Protein AF-A0A858BU84-F1 (afdb_monomer_lite)

pLDDT: mean 89.41, std 14.58, range [29.23, 98.5]

Secondary structure (DSSP, 8-state):
--------HHHHHHHHHHHHHHHHHHTSS-HHHHHHHHHHHHHHTT-PPPSS--SHHHHHHHHHHHHHHHHHHHHHHT-HHHHHH-HHHHHHHHHHHHHHHHHHHHHHHHHHHHTTTTTEEEEEE--SSTTTTTT-EEEEETTSTT-EEEE--HHHHHHHHHTT-EEEEEE--HHHHHTT---

Foldseek 3Di:
DDDPDDDDLLNVLVVQLVVLLVCVLVVVDDPLRSLVSLQVVLVVSVDDQDPADLDLSSLLNQLSNLVSLLVNLVVVLPPPVCCVPPVVVSVVSVVSSVVSLVSNVVSVVNNCVSVVVPQKAKEAEADPDPVRGRQKMWIDRRVDPPDIHIDSDVVVVVVCVVSVRYDHDYDHDVSVVVSPDDD

InterPro domains:
  IPR046590 Protein of unknown function DUF6648 [PF20353] (6-183)

Organism: NCBI:txid433296

Radius of gyration: 17.4 Å; chains: 1; bounding box: 58×34×44 Å

Sequence (183 aa):
MAAGIRKTTFDEFFDNRKALIYKYQKGDLTKKEFIEEHYFFIIRLNLRPFQRIDSFEKGIYNYQYHNAIAKYNTLRARDKKLLEKHPDLVREIENKVKYHYNKKDESIIRLLRYLDFENVEAYYIKSKSEYLNNRLIEIVLLDYEDVILHTINGGIVEELKREGVFEEVRKRSKIDNYVNKKY

Structure (mmCIF, N/CA/C/O backbone):
data_AF-A0A858BU84-F1
#
_entry.id   AF-A0A858BU84-F1
#
loop_
_atom_site.group_PDB
_atom_site.id
_atom_site.type_symbol
_atom_site.label_atom_id
_atom_site.label_alt_id
_atom_site.label_comp_id
_atom_site.label_asym_id
_atom_site.label_entity_id
_atom_site.label_seq_id
_atom_site.pdbx_PDB_ins_code
_atom_site.Cartn_x
_atom_site.Cartn_y
_atom_site.Cartn_z
_atom_site.occupancy
_atom_site.B_iso_or_equiv
_atom_site.auth_seq_id
_atom_site.auth_comp_id
_atom_site.auth_asym_id
_atom_site.auth_atom_id
_atom_site.pdbx_PDB_model_num
ATOM 1 N N . MET A 1 1 ? -37.020 14.506 -9.987 1.00 36.28 1 MET A N 1
ATOM 2 C CA . MET A 1 1 ? -35.721 14.282 -10.656 1.00 36.28 1 MET A CA 1
ATOM 3 C C . MET A 1 1 ? -34.703 13.943 -9.584 1.00 36.28 1 MET A C 1
ATOM 5 O O . MET A 1 1 ? -34.538 14.742 -8.673 1.00 36.28 1 MET A O 1
ATOM 9 N N . ALA A 1 2 ? -34.123 12.742 -9.618 1.00 41.72 2 ALA A N 1
ATOM 10 C CA . ALA A 1 2 ? -33.111 12.334 -8.649 1.00 41.72 2 ALA A CA 1
ATOM 11 C C . ALA A 1 2 ? -31.857 13.198 -8.845 1.00 41.72 2 ALA A C 1
ATOM 13 O O . ALA A 1 2 ? -31.325 13.263 -9.953 1.00 41.72 2 ALA A O 1
ATOM 14 N N . ALA A 1 3 ? -31.421 13.895 -7.796 1.00 45.41 3 ALA A N 1
ATOM 15 C CA . ALA A 1 3 ? -30.151 14.603 -7.801 1.00 45.41 3 ALA A CA 1
ATOM 16 C C . ALA A 1 3 ? -29.038 13.563 -7.995 1.00 45.41 3 ALA A C 1
ATOM 18 O O . ALA A 1 3 ? -28.797 12.738 -7.117 1.00 45.41 3 ALA A O 1
ATOM 19 N N . GLY A 1 4 ? -28.413 13.548 -9.174 1.00 52.34 4 GLY A N 1
ATOM 20 C CA . GLY A 1 4 ? -27.275 12.676 -9.441 1.00 52.34 4 GLY A CA 1
ATOM 21 C C . GLY A 1 4 ? -26.148 13.031 -8.479 1.00 52.34 4 GLY A C 1
ATOM 22 O O . GLY A 1 4 ? -25.574 14.114 -8.579 1.00 52.34 4 GLY A O 1
ATOM 23 N N . ILE A 1 5 ? -25.862 12.145 -7.525 1.00 58.47 5 ILE A N 1
ATOM 24 C CA . ILE A 1 5 ? -24.745 12.308 -6.595 1.00 58.47 5 ILE A CA 1
ATOM 25 C C . ILE A 1 5 ? -23.468 12.355 -7.437 1.00 58.47 5 ILE A C 1
ATOM 27 O O . ILE A 1 5 ? -23.132 11.406 -8.148 1.00 58.47 5 ILE A O 1
ATOM 31 N N . ARG A 1 6 ? -22.783 13.498 -7.411 1.00 64.00 6 ARG A N 1
ATOM 32 C CA . ARG A 1 6 ? -21.532 13.699 -8.140 1.00 64.00 6 ARG A CA 1
ATOM 33 C C . ARG A 1 6 ? -20.456 12.875 -7.433 1.00 64.00 6 ARG A C 1
ATOM 35 O O . ARG A 1 6 ? -20.136 13.177 -6.288 1.00 64.00 6 ARG A O 1
ATOM 42 N N . LYS A 1 7 ? -19.929 11.839 -8.093 1.00 74.56 7 LYS A N 1
ATOM 43 C CA . LYS A 1 7 ? -18.838 11.023 -7.540 1.00 74.56 7 LYS A CA 1
ATOM 44 C C . LYS A 1 7 ? -17.630 11.898 -7.219 1.00 74.56 7 LYS A C 1
ATOM 46 O O . LYS A 1 7 ? -17.224 12.729 -8.035 1.00 74.56 7 LYS A O 1
ATOM 51 N N . THR A 1 8 ? -17.068 11.702 -6.036 1.00 88.69 8 THR A N 1
ATOM 52 C CA . THR A 1 8 ? -15.801 12.303 -5.629 1.00 88.69 8 THR A CA 1
ATOM 53 C C . THR A 1 8 ? -14.628 11.554 -6.265 1.00 88.69 8 THR A C 1
ATOM 55 O O . THR A 1 8 ? -14.759 10.422 -6.732 1.00 88.69 8 THR A O 1
ATOM 58 N N . THR A 1 9 ? -13.441 12.165 -6.258 1.00 89.38 9 THR A N 1
ATOM 59 C CA . THR A 1 9 ? -12.206 11.499 -6.706 1.00 89.38 9 THR A CA 1
ATOM 60 C C . THR A 1 9 ? -11.885 10.256 -5.870 1.00 89.38 9 THR A C 1
ATOM 62 O O . THR A 1 9 ? -11.319 9.297 -6.389 1.00 89.38 9 THR A O 1
ATOM 65 N N . PHE A 1 10 ? -12.263 10.243 -4.586 1.00 91.94 10 PHE A N 1
ATOM 66 C CA . PHE A 1 10 ? -12.097 9.061 -3.744 1.00 91.94 10 PHE A CA 1
ATOM 67 C C . PHE A 1 10 ? -13.077 7.953 -4.119 1.00 91.94 10 PHE A C 1
ATOM 69 O O . PHE A 1 10 ? -12.646 6.806 -4.198 1.00 91.94 10 PHE A O 1
ATOM 76 N N . ASP A 1 11 ? -14.331 8.278 -4.446 1.00 91.94 11 ASP A N 1
ATOM 77 C CA . ASP A 1 11 ? -15.294 7.280 -4.934 1.00 91.94 11 ASP A CA 1
ATOM 78 C C . ASP A 1 11 ? -14.770 6.600 -6.201 1.00 91.94 11 ASP A C 1
ATOM 80 O O . ASP A 1 11 ? -14.743 5.376 -6.285 1.00 91.94 11 ASP A O 1
ATOM 84 N N . GLU A 1 12 ? -14.260 7.381 -7.161 1.00 93.56 12 GLU A N 1
ATOM 85 C CA . GLU A 1 12 ? -13.645 6.832 -8.375 1.00 93.56 12 GLU A CA 1
ATOM 86 C C . GLU A 1 12 ? -12.455 5.918 -8.047 1.00 93.56 12 GLU A C 1
ATOM 88 O O . GLU A 1 12 ? -12.307 4.837 -8.627 1.00 93.56 12 GLU A O 1
ATOM 93 N N . PHE A 1 13 ? -11.617 6.329 -7.094 1.00 94.06 13 PHE A N 1
ATOM 94 C CA . PHE A 1 13 ? -10.465 5.553 -6.656 1.00 94.06 13 PHE A CA 1
ATOM 95 C C . PHE A 1 13 ? -10.855 4.217 -6.005 1.00 94.06 13 PHE A C 1
ATOM 97 O O . PHE A 1 13 ? -10.312 3.171 -6.378 1.00 94.06 13 PHE A O 1
ATOM 104 N N . PHE A 1 14 ? -11.796 4.229 -5.060 1.00 91.88 14 PHE A N 1
ATOM 105 C CA . PHE A 1 14 ? -12.247 3.019 -4.376 1.00 91.88 14 PHE A CA 1
ATOM 106 C C . PHE A 1 14 ? -13.029 2.093 -5.312 1.00 91.88 14 PHE A C 1
ATOM 108 O O . PHE A 1 14 ? -12.789 0.884 -5.295 1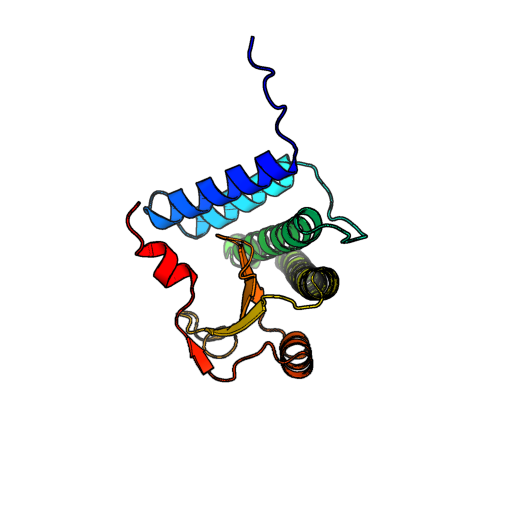.00 91.88 14 PHE A O 1
ATOM 115 N N . ASP A 1 15 ? -13.880 2.637 -6.184 1.00 92.44 15 ASP A N 1
ATOM 116 C CA . ASP A 1 15 ? -14.627 1.859 -7.176 1.00 92.44 15 ASP A CA 1
ATOM 117 C C . ASP A 1 15 ? -13.690 1.149 -8.156 1.00 92.44 15 ASP A C 1
ATOM 119 O O . ASP A 1 15 ? -13.830 -0.053 -8.404 1.00 92.44 15 ASP A O 1
ATOM 123 N N . ASN A 1 16 ? -12.692 1.865 -8.688 1.00 93.75 16 ASN A N 1
ATOM 124 C CA . ASN A 1 16 ? -11.696 1.262 -9.568 1.00 93.75 16 ASN A CA 1
ATOM 125 C C . ASN A 1 16 ? -10.937 0.141 -8.853 1.00 93.75 16 ASN A C 1
ATOM 127 O O . ASN A 1 16 ? -10.760 -0.947 -9.405 1.00 93.75 16 ASN A O 1
ATOM 131 N N . ARG A 1 17 ? -10.531 0.386 -7.605 1.00 91.50 17 ARG A N 1
ATOM 132 C CA . ARG A 1 17 ? -9.806 -0.594 -6.804 1.00 91.50 17 ARG A CA 1
ATOM 133 C C . ARG A 1 17 ? -10.625 -1.864 -6.576 1.00 91.50 17 ARG A C 1
ATOM 135 O O . ARG A 1 17 ? -10.097 -2.956 -6.792 1.00 91.50 17 ARG A O 1
ATOM 142 N N . LYS A 1 18 ? -11.895 -1.732 -6.183 1.00 91.12 18 LYS A N 1
ATOM 143 C CA . LYS A 1 18 ? -12.813 -2.868 -6.015 1.00 91.12 18 LYS A CA 1
ATOM 144 C C . LYS A 1 18 ? -12.972 -3.644 -7.323 1.00 91.12 18 LYS A C 1
ATOM 146 O O . LYS A 1 18 ? -12.823 -4.865 -7.334 1.00 91.12 18 LYS A O 1
ATOM 151 N N . ALA A 1 19 ? -13.160 -2.945 -8.444 1.00 92.31 19 ALA A N 1
ATOM 152 C CA . ALA A 1 19 ? -13.277 -3.571 -9.759 1.00 92.31 19 ALA A CA 1
ATOM 153 C C . ALA A 1 19 ? -12.008 -4.342 -10.176 1.00 92.31 19 ALA A C 1
ATOM 155 O O . ALA A 1 19 ? -12.110 -5.448 -10.708 1.00 92.31 19 ALA A O 1
ATOM 156 N N . LEU A 1 20 ? -10.812 -3.796 -9.926 1.00 92.50 20 LEU A N 1
ATOM 157 C CA . LEU A 1 20 ? -9.549 -4.482 -10.223 1.00 92.50 20 LEU A CA 1
ATOM 158 C C . LEU A 1 20 ? -9.356 -5.732 -9.362 1.00 92.50 20 LEU A C 1
ATOM 160 O O . LEU A 1 20 ? -8.927 -6.763 -9.880 1.00 92.50 20 LEU A O 1
ATOM 164 N N . ILE A 1 21 ? -9.681 -5.656 -8.066 1.00 89.12 21 ILE A N 1
ATOM 165 C CA . ILE A 1 21 ? -9.614 -6.808 -7.156 1.00 89.12 21 ILE A CA 1
ATOM 166 C C . ILE A 1 21 ? -10.550 -7.911 -7.651 1.00 89.12 21 ILE A C 1
ATOM 168 O O . ILE A 1 21 ? -10.112 -9.050 -7.797 1.00 89.12 21 ILE A O 1
ATOM 172 N N . TYR A 1 22 ? -11.791 -7.563 -7.990 1.00 89.25 22 TYR A N 1
ATOM 173 C CA . TYR A 1 22 ? -12.780 -8.508 -8.499 1.00 89.25 22 TYR A CA 1
ATOM 174 C C . TYR A 1 22 ? -12.321 -9.216 -9.783 1.00 89.25 22 TYR A C 1
ATOM 176 O O . TYR A 1 22 ? -12.360 -10.443 -9.866 1.00 89.25 22 TYR A O 1
ATOM 184 N N . LYS A 1 23 ? -11.823 -8.461 -10.773 1.00 91.31 23 LYS A N 1
ATOM 185 C CA . LYS A 1 23 ? -11.299 -9.028 -12.028 1.00 91.31 23 LYS A CA 1
ATOM 186 C C . LYS A 1 23 ? -10.109 -9.960 -11.787 1.00 91.31 23 LYS A C 1
ATOM 188 O O . LYS A 1 23 ? -10.051 -11.050 -12.347 1.00 91.31 23 LYS A O 1
ATOM 193 N N . TYR A 1 24 ? -9.177 -9.563 -10.918 1.00 89.19 24 TYR A N 1
ATOM 194 C CA . TYR A 1 24 ? -8.045 -10.412 -10.544 1.00 89.19 24 TYR A CA 1
ATOM 195 C C . TYR A 1 24 ? -8.501 -11.704 -9.851 1.00 89.19 24 TYR A C 1
ATOM 197 O O . TYR A 1 24 ? -7.997 -12.781 -10.161 1.00 89.19 24 TYR A O 1
ATOM 205 N N . GLN A 1 25 ? -9.487 -11.621 -8.956 1.00 84.50 25 GLN A N 1
ATOM 206 C CA . GLN A 1 25 ? -10.046 -12.784 -8.261 1.00 84.50 25 GLN A CA 1
ATOM 207 C C . GLN A 1 25 ? -10.749 -13.762 -9.209 1.00 84.50 25 GLN A C 1
ATOM 209 O O . GLN A 1 25 ? -10.611 -14.970 -9.035 1.00 84.50 25 GLN A O 1
ATOM 214 N N . LYS A 1 26 ? -11.458 -13.261 -10.227 1.00 90.38 26 LYS A N 1
ATOM 215 C CA . LYS A 1 26 ? -12.079 -14.097 -11.265 1.00 90.38 26 LYS A CA 1
ATOM 216 C C . LYS A 1 26 ? -11.087 -14.742 -12.234 1.00 90.38 26 LYS A C 1
ATOM 218 O O . LYS A 1 26 ? -11.471 -15.642 -12.973 1.00 90.38 26 LYS A O 1
ATOM 223 N N . GLY A 1 27 ? -9.825 -14.313 -12.213 1.00 88.88 27 GLY A N 1
ATOM 224 C CA . GLY A 1 27 ? -8.811 -14.751 -13.169 1.00 88.88 27 GLY A CA 1
ATOM 225 C C . GLY A 1 27 ? -8.839 -13.986 -14.493 1.00 88.88 27 GLY A C 1
ATOM 226 O O . GLY A 1 27 ? -8.084 -14.339 -15.393 1.00 88.88 27 GLY A O 1
ATOM 227 N N . ASP A 1 28 ? -9.644 -12.921 -14.595 1.00 93.12 28 ASP A N 1
ATOM 228 C CA . ASP A 1 28 ? -9.706 -12.046 -15.776 1.00 93.12 28 ASP A CA 1
ATOM 229 C C . ASP A 1 28 ? -8.441 -11.184 -15.919 1.00 93.12 28 ASP A C 1
ATOM 231 O O . ASP A 1 28 ? -8.166 -10.649 -16.989 1.00 93.12 28 ASP A O 1
ATOM 235 N N . LEU A 1 29 ? -7.680 -11.020 -14.830 1.00 91.69 29 LEU A N 1
ATOM 236 C CA . LEU A 1 29 ? -6.382 -10.351 -14.817 1.00 91.69 29 LEU A CA 1
ATOM 237 C C . LEU A 1 29 ? -5.327 -11.265 -14.204 1.00 91.69 29 LEU A C 1
ATOM 239 O O . LEU A 1 29 ? -5.513 -11.838 -13.129 1.00 91.69 29 LEU A O 1
ATOM 243 N N . THR A 1 30 ? -4.157 -11.314 -14.826 1.00 93.19 30 THR A N 1
ATOM 244 C CA . THR A 1 30 ? -2.951 -11.841 -14.193 1.00 93.19 30 THR A CA 1
ATOM 245 C C . THR A 1 30 ? -2.446 -10.884 -13.109 1.00 93.19 30 THR A C 1
ATOM 247 O O . THR A 1 30 ? -2.775 -9.698 -13.057 1.00 93.19 30 THR A O 1
ATOM 250 N N . LYS A 1 31 ? -1.552 -11.373 -12.239 1.00 89.38 31 LYS A N 1
ATOM 251 C CA . LYS A 1 31 ? -0.922 -10.535 -11.202 1.00 89.38 31 LYS A CA 1
ATOM 252 C C . LYS A 1 31 ? -0.139 -9.362 -11.798 1.00 89.38 31 LYS A C 1
ATOM 254 O O . LYS A 1 31 ? -0.051 -8.311 -11.167 1.00 89.38 31 LYS A O 1
ATOM 259 N N . LYS A 1 32 ? 0.463 -9.560 -12.975 1.00 93.31 32 LYS A N 1
ATOM 260 C CA . LYS A 1 32 ? 1.204 -8.515 -13.684 1.00 93.31 32 LYS A CA 1
ATOM 261 C C . LYS A 1 32 ? 0.245 -7.424 -14.159 1.00 93.31 32 LYS A C 1
ATOM 263 O O . LYS A 1 32 ? 0.446 -6.273 -13.786 1.00 93.31 32 LYS A O 1
ATOM 268 N N . GLU A 1 33 ? -0.819 -7.801 -14.864 1.00 95.81 33 GLU A N 1
ATOM 269 C CA . GLU A 1 33 ? -1.825 -6.857 -15.373 1.00 95.81 33 GLU A CA 1
ATOM 270 C C . GLU A 1 33 ? -2.518 -6.106 -14.235 1.00 95.81 33 GLU A C 1
ATOM 272 O O . GLU A 1 33 ? -2.642 -4.891 -14.294 1.00 95.81 33 GLU A O 1
ATOM 277 N N . PHE A 1 34 ? -2.863 -6.779 -13.132 1.00 94.56 34 PHE A N 1
ATOM 278 C CA . PHE A 1 34 ? -3.411 -6.108 -11.949 1.00 94.56 34 PHE A CA 1
ATOM 279 C C . PHE A 1 34 ? -2.486 -4.997 -11.415 1.00 94.56 34 PHE A C 1
ATOM 281 O O . PHE A 1 34 ? -2.952 -3.924 -11.031 1.00 94.56 34 PHE A O 1
ATOM 288 N N . ILE A 1 35 ? -1.168 -5.238 -11.372 1.00 95.44 35 ILE A N 1
ATOM 289 C CA . ILE A 1 35 ? -0.190 -4.238 -10.916 1.00 95.44 35 ILE A CA 1
ATOM 290 C C . ILE A 1 35 ? -0.083 -3.082 -11.916 1.00 95.44 35 ILE A C 1
ATOM 292 O O . ILE A 1 35 ? -0.014 -1.929 -11.491 1.00 95.44 35 ILE A O 1
ATOM 296 N N . GLU A 1 36 ? -0.047 -3.386 -13.213 1.00 97.12 36 GLU A N 1
ATOM 297 C CA . GLU A 1 36 ? 0.066 -2.394 -14.287 1.00 97.12 36 GLU A CA 1
ATOM 298 C C . GLU A 1 36 ? -1.179 -1.503 -14.355 1.00 97.12 36 GLU A C 1
ATOM 300 O O . GLU A 1 36 ? -1.050 -0.283 -14.269 1.00 97.12 36 GLU A O 1
ATOM 305 N N . GLU A 1 37 ? -2.377 -2.087 -14.385 1.00 97.56 37 GLU A N 1
ATOM 306 C CA . GLU A 1 37 ? -3.651 -1.358 -14.398 1.00 97.56 37 GLU A CA 1
ATOM 307 C C . GLU A 1 37 ? -3.810 -0.462 -13.167 1.00 97.56 37 GLU A C 1
ATOM 309 O O . GLU A 1 37 ? -4.157 0.715 -13.285 1.00 97.56 37 GLU A O 1
ATOM 314 N N . HIS A 1 38 ? -3.483 -0.975 -11.975 1.00 96.56 38 HIS A N 1
ATOM 315 C CA . HIS A 1 38 ? -3.537 -0.173 -10.754 1.00 96.56 38 HIS A CA 1
ATOM 316 C C . HIS A 1 38 ? -2.541 0.995 -10.800 1.00 96.56 38 HIS A C 1
ATOM 318 O O . HIS A 1 38 ? -2.875 2.107 -10.395 1.00 96.56 38 HIS A O 1
ATOM 324 N N . TYR A 1 39 ? -1.328 0.776 -11.317 1.00 98.12 39 TYR A N 1
ATOM 325 C CA . TYR A 1 39 ? -0.346 1.844 -11.496 1.00 98.12 39 TYR A CA 1
ATOM 326 C C . TYR A 1 39 ? -0.829 2.906 -12.488 1.00 98.12 39 TYR A C 1
ATOM 328 O O . TYR A 1 39 ? -0.817 4.092 -12.158 1.00 98.12 39 TYR A O 1
ATOM 336 N N . PHE A 1 40 ? -1.278 2.508 -13.680 1.00 97.94 40 PHE A N 1
ATOM 337 C CA . PHE A 1 40 ? -1.729 3.457 -14.696 1.00 97.94 40 PHE A CA 1
ATOM 338 C C . PHE A 1 40 ? -2.956 4.242 -14.243 1.00 97.94 40 PHE A C 1
ATOM 340 O O . PHE A 1 40 ? -3.032 5.444 -14.494 1.00 97.94 40 PHE A O 1
ATOM 347 N N . PHE A 1 41 ? -3.868 3.604 -13.509 1.00 97.56 41 PHE A N 1
ATOM 348 C CA . PHE A 1 41 ? -4.991 4.293 -12.891 1.00 97.56 41 PHE A CA 1
ATOM 349 C C . PHE A 1 41 ? -4.532 5.367 -11.894 1.00 97.56 41 PHE A C 1
ATOM 351 O O . PHE A 1 41 ? -4.949 6.518 -12.015 1.00 97.56 41 PHE A O 1
ATOM 358 N N . ILE A 1 42 ? -3.620 5.031 -10.972 1.00 96.75 42 ILE A N 1
ATOM 359 C CA . ILE A 1 42 ? -3.048 5.987 -10.008 1.00 96.75 42 ILE A CA 1
ATOM 360 C C . ILE A 1 42 ? -2.405 7.191 -10.712 1.00 96.75 42 ILE A C 1
ATOM 362 O O . ILE A 1 42 ? -2.598 8.329 -10.289 1.00 96.75 42 ILE A O 1
ATOM 366 N N . ILE A 1 43 ? -1.651 6.961 -11.791 1.00 96.06 43 ILE A N 1
ATOM 367 C CA . ILE A 1 43 ? -1.028 8.051 -12.553 1.00 96.06 43 ILE A CA 1
ATOM 368 C C . ILE A 1 43 ? -2.086 8.904 -13.263 1.00 96.06 43 ILE A C 1
ATOM 370 O O . ILE A 1 43 ? -1.986 10.130 -13.252 1.00 96.06 43 ILE A O 1
ATOM 374 N N . ARG A 1 44 ? -3.121 8.280 -13.836 1.00 96.12 44 ARG A N 1
ATOM 375 C CA . ARG A 1 44 ? -4.200 8.974 -14.555 1.00 96.12 44 ARG A CA 1
ATOM 376 C C . ARG A 1 44 ? -5.090 9.815 -13.642 1.00 96.12 44 ARG A C 1
ATOM 378 O O . ARG A 1 44 ? -5.549 10.864 -14.082 1.00 96.12 44 ARG A O 1
ATOM 385 N N . LEU A 1 45 ? -5.291 9.400 -12.388 1.00 94.38 45 LEU A N 1
ATOM 386 C CA . LEU A 1 45 ? -5.991 10.211 -11.384 1.00 94.38 45 LEU A CA 1
ATOM 387 C C . LEU A 1 45 ? -5.325 11.579 -11.171 1.00 94.38 45 LEU A C 1
ATOM 389 O O . LEU A 1 45 ? -5.979 12.501 -10.692 1.00 94.38 45 LEU A O 1
ATOM 393 N N . ASN A 1 46 ? -4.034 11.714 -11.511 1.00 93.81 46 ASN A N 1
ATOM 394 C CA . ASN A 1 46 ? -3.262 12.954 -11.408 1.00 93.81 46 ASN A CA 1
ATOM 395 C C . ASN A 1 46 ? -3.342 13.610 -10.013 1.00 93.81 46 ASN A C 1
ATOM 397 O O . ASN A 1 46 ? -3.267 14.829 -9.856 1.00 93.81 46 ASN A O 1
ATOM 401 N N . LEU A 1 47 ? -3.497 12.781 -8.980 1.00 94.81 47 LEU A N 1
ATOM 402 C CA . LEU A 1 47 ? -3.612 13.203 -7.594 1.00 94.81 47 LEU A CA 1
ATOM 403 C C . LEU A 1 47 ? -2.311 12.869 -6.861 1.00 94.81 47 LEU A C 1
ATOM 405 O O . LEU A 1 47 ? -1.846 11.728 -6.844 1.00 94.81 47 LEU A O 1
ATOM 409 N N . ARG A 1 48 ? -1.688 13.871 -6.244 1.00 95.56 48 ARG A N 1
ATOM 410 C CA . ARG A 1 48 ? -0.459 13.660 -5.468 1.00 95.56 48 ARG A CA 1
ATOM 411 C C . ARG A 1 48 ? -0.789 13.146 -4.062 1.00 95.56 48 ARG A C 1
ATOM 413 O O . ARG A 1 48 ? -1.838 13.511 -3.536 1.00 95.56 48 ARG A O 1
ATOM 420 N N 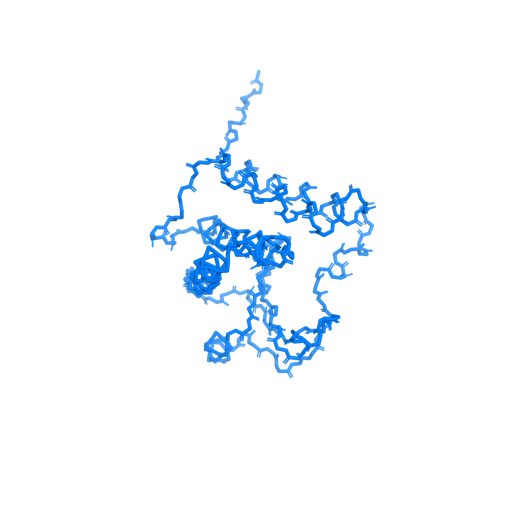. PRO A 1 49 ? 0.102 12.358 -3.430 1.00 97.12 49 PRO A N 1
ATOM 421 C CA . PRO A 1 49 ? -0.052 11.983 -2.032 1.00 97.12 49 PRO A CA 1
ATOM 422 C C . PRO A 1 49 ? -0.235 13.199 -1.129 1.00 97.12 49 PRO A C 1
ATOM 424 O O . PRO A 1 49 ? 0.433 14.225 -1.290 1.00 97.12 49 PRO A O 1
ATOM 427 N N . PHE A 1 50 ? -1.120 13.065 -0.153 1.00 97.88 50 PHE A N 1
ATOM 428 C CA . PHE A 1 50 ? -1.435 14.113 0.802 1.00 97.88 50 PHE A CA 1
ATOM 429 C C . PHE A 1 50 ? -0.352 14.200 1.876 1.00 97.88 50 PHE A C 1
ATOM 431 O O . PHE A 1 50 ? 0.063 13.189 2.441 1.00 97.88 50 PHE A O 1
ATOM 438 N N . GLN A 1 51 ? 0.092 15.415 2.200 1.00 95.38 51 GLN A N 1
ATOM 439 C CA . GLN A 1 51 ? 1.069 15.618 3.276 1.00 95.38 51 GLN A CA 1
ATOM 440 C C . GLN A 1 51 ? 0.473 15.317 4.658 1.00 95.38 51 GLN A C 1
ATOM 442 O O . GLN A 1 51 ? 1.154 14.738 5.506 1.00 95.38 51 GLN A O 1
ATOM 447 N N . ARG A 1 52 ? -0.800 15.682 4.857 1.00 95.88 52 ARG A N 1
ATOM 448 C CA . ARG A 1 52 ? -1.584 15.428 6.068 1.00 95.88 52 ARG A CA 1
ATOM 449 C C . ARG A 1 52 ? -2.602 14.317 5.804 1.00 95.88 52 ARG A C 1
ATOM 451 O O . ARG A 1 52 ? -3.323 14.376 4.810 1.00 95.88 52 ARG A O 1
ATOM 458 N N . ILE A 1 53 ? -2.652 13.338 6.704 1.00 97.12 53 ILE A N 1
ATOM 459 C CA . ILE A 1 53 ? -3.688 12.301 6.752 1.00 97.12 53 ILE A CA 1
ATOM 460 C C . ILE A 1 53 ? -4.619 12.686 7.903 1.00 97.12 53 ILE A C 1
ATOM 462 O O . ILE A 1 53 ? -4.263 12.547 9.065 1.00 97.12 53 ILE A O 1
ATOM 466 N N . ASP A 1 54 ? -5.750 13.287 7.551 1.00 95.88 54 ASP A N 1
ATOM 467 C CA . ASP A 1 54 ? -6.823 13.756 8.445 1.00 95.88 54 ASP A CA 1
ATOM 468 C C . ASP A 1 54 ? -8.176 13.108 8.086 1.00 95.88 54 ASP A C 1
ATOM 470 O O . ASP A 1 54 ? -9.233 13.575 8.497 1.00 95.88 54 ASP A O 1
ATOM 474 N N . SER A 1 55 ? -8.119 12.069 7.253 1.00 96.31 55 SER A N 1
ATOM 475 C CA . SER A 1 55 ? -9.242 11.280 6.756 1.00 96.31 55 SER A CA 1
ATOM 476 C C . SER A 1 55 ? -8.736 9.901 6.351 1.00 96.31 55 SER A C 1
ATOM 478 O O . SER A 1 55 ? -7.595 9.745 5.888 1.00 96.31 55 SER A O 1
ATOM 480 N N . PHE A 1 56 ? -9.607 8.907 6.498 1.00 95.62 56 PHE A N 1
ATOM 481 C CA . PHE A 1 56 ? -9.352 7.528 6.104 1.00 95.62 56 PHE A CA 1
ATOM 482 C C . PHE A 1 56 ? -8.958 7.428 4.623 1.00 95.62 56 PHE A C 1
ATOM 484 O O . PHE A 1 56 ? -7.952 6.807 4.269 1.00 95.62 56 PHE A O 1
ATOM 491 N N . GLU A 1 57 ? -9.696 8.119 3.754 1.00 96.00 57 GLU A N 1
ATOM 492 C CA . GLU A 1 57 ? -9.527 8.084 2.305 1.00 96.00 57 GLU A CA 1
ATOM 493 C C . GLU A 1 57 ? -8.141 8.577 1.889 1.00 96.00 57 GLU A C 1
ATOM 495 O O . GLU A 1 57 ? -7.481 7.946 1.061 1.00 96.00 57 GLU A O 1
ATOM 500 N N . LYS A 1 58 ? -7.645 9.657 2.510 1.00 97.56 58 LYS A N 1
ATOM 501 C CA . LYS A 1 58 ? -6.286 10.164 2.259 1.00 97.56 58 LYS A CA 1
ATOM 502 C C . LYS A 1 58 ? -5.220 9.168 2.700 1.00 97.56 58 LYS A C 1
ATOM 504 O O . LYS A 1 58 ? -4.227 8.988 1.991 1.00 97.56 58 LYS A O 1
ATOM 509 N N . GLY A 1 59 ? -5.410 8.518 3.849 1.00 97.75 59 GLY A N 1
ATOM 510 C CA . GLY A 1 59 ? -4.478 7.511 4.355 1.00 97.75 59 GLY A CA 1
ATOM 511 C C . GLY A 1 59 ? -4.382 6.299 3.431 1.00 97.75 59 GLY A C 1
ATOM 512 O O . GLY A 1 59 ? -3.280 5.909 3.028 1.00 97.75 59 GLY A O 1
ATOM 513 N N . ILE A 1 60 ? -5.528 5.759 3.010 1.00 97.00 60 ILE A N 1
ATOM 514 C CA . ILE A 1 60 ? -5.573 4.637 2.067 1.00 97.00 60 ILE A CA 1
ATOM 515 C C . ILE A 1 60 ? -5.060 5.033 0.689 1.00 97.00 60 ILE A C 1
ATOM 517 O O . ILE A 1 60 ? -4.295 4.273 0.090 1.00 97.00 60 ILE A O 1
ATOM 521 N N . TYR A 1 61 ? -5.413 6.219 0.195 1.00 97.50 61 TYR A N 1
ATOM 522 C CA . TYR A 1 61 ? -4.904 6.710 -1.078 1.00 97.50 61 TYR A CA 1
ATOM 523 C C . TYR A 1 61 ? -3.376 6.789 -1.075 1.00 97.50 61 TYR A C 1
ATOM 525 O O . TYR A 1 61 ? -2.735 6.217 -1.956 1.00 97.50 61 TYR A O 1
ATOM 533 N N . ASN A 1 62 ? -2.774 7.415 -0.058 1.00 98.50 62 ASN A N 1
ATOM 534 C CA . ASN A 1 62 ? -1.318 7.492 0.065 1.00 98.50 62 ASN A CA 1
ATOM 535 C C . ASN A 1 62 ? -0.680 6.098 0.099 1.00 98.50 62 ASN A C 1
ATOM 537 O O . ASN A 1 62 ? 0.275 5.832 -0.639 1.00 98.50 62 ASN A O 1
ATOM 541 N N . TYR A 1 63 ? -1.236 5.192 0.909 1.00 98.25 63 TYR A N 1
ATOM 542 C CA . TYR A 1 63 ? -0.777 3.808 0.970 1.00 98.25 63 TYR A CA 1
ATOM 543 C C . TYR A 1 63 ? -0.798 3.146 -0.417 1.00 98.25 63 TYR A C 1
ATOM 545 O O . TYR A 1 63 ? 0.223 2.610 -0.862 1.00 98.25 63 TYR A O 1
ATOM 553 N N . GLN A 1 64 ? -1.928 3.205 -1.130 1.00 97.31 64 GLN A N 1
ATOM 554 C CA . GLN A 1 64 ? -2.067 2.558 -2.435 1.00 97.31 64 GLN A CA 1
ATOM 555 C C . GLN A 1 64 ? -1.215 3.219 -3.512 1.00 97.31 64 GLN A C 1
ATOM 557 O O . GLN A 1 64 ? -0.604 2.500 -4.301 1.00 97.31 64 GLN A O 1
ATOM 562 N N . TYR A 1 65 ? -1.105 4.547 -3.511 1.00 98.31 65 TYR A N 1
ATOM 563 C CA . TYR A 1 65 ? -0.249 5.296 -4.425 1.00 98.31 65 TYR A CA 1
ATOM 564 C C . TYR A 1 65 ? 1.197 4.806 -4.334 1.00 98.31 65 TYR A C 1
ATOM 566 O O . TYR A 1 65 ? 1.805 4.393 -5.326 1.00 98.31 65 TYR A O 1
ATOM 574 N N . HIS A 1 66 ? 1.753 4.788 -3.121 1.00 98.50 66 HIS A N 1
ATOM 575 C CA . HIS A 1 66 ? 3.130 4.363 -2.914 1.00 98.50 66 HIS A CA 1
ATOM 576 C C . HIS A 1 66 ? 3.317 2.864 -3.201 1.00 98.50 66 HIS A C 1
ATOM 578 O O . HIS A 1 66 ? 4.288 2.482 -3.858 1.00 98.50 66 HIS A O 1
ATOM 584 N N . ASN A 1 67 ? 2.364 2.017 -2.805 1.00 97.62 67 ASN A N 1
ATOM 585 C CA . ASN A 1 67 ? 2.394 0.580 -3.084 1.00 97.62 67 ASN A CA 1
ATOM 586 C C . ASN A 1 67 ? 2.345 0.267 -4.592 1.00 97.62 67 ASN A C 1
ATOM 588 O O . ASN A 1 67 ? 3.103 -0.579 -5.068 1.00 97.62 67 ASN A O 1
ATOM 592 N N . ALA A 1 68 ? 1.480 0.947 -5.349 1.00 97.31 68 ALA A N 1
ATOM 593 C CA . ALA A 1 68 ? 1.326 0.756 -6.790 1.00 97.31 68 ALA A CA 1
ATOM 594 C C . ALA A 1 68 ? 2.619 1.104 -7.531 1.00 97.31 68 ALA A C 1
ATOM 596 O O . ALA A 1 68 ? 3.132 0.294 -8.306 1.00 97.31 68 ALA A O 1
ATOM 597 N N . ILE A 1 69 ? 3.203 2.268 -7.226 1.00 98.19 69 ILE A N 1
ATOM 598 C CA . ILE A 1 69 ? 4.454 2.710 -7.847 1.00 98.19 69 ILE A CA 1
ATOM 599 C C . ILE A 1 69 ? 5.603 1.758 -7.505 1.00 98.19 69 ILE A C 1
ATOM 601 O O . ILE A 1 69 ? 6.364 1.388 -8.402 1.00 98.19 69 ILE A O 1
ATOM 605 N N . ALA A 1 70 ? 5.729 1.330 -6.245 1.00 97.94 70 ALA A N 1
ATOM 606 C CA . ALA A 1 70 ? 6.775 0.396 -5.837 1.00 97.94 70 ALA A CA 1
ATOM 607 C C . ALA A 1 70 ? 6.644 -0.958 -6.554 1.00 97.94 70 ALA A C 1
ATOM 609 O O . ALA A 1 70 ? 7.628 -1.469 -7.093 1.00 97.94 70 ALA A O 1
ATOM 610 N N . LYS A 1 71 ? 5.431 -1.525 -6.622 1.00 95.56 71 LYS A N 1
ATOM 611 C CA . LYS A 1 71 ? 5.180 -2.811 -7.291 1.00 95.56 71 LYS A CA 1
ATOM 612 C C . LYS A 1 71 ? 5.450 -2.740 -8.791 1.00 95.56 71 LYS A C 1
ATOM 614 O O . LYS A 1 71 ? 6.155 -3.604 -9.307 1.00 95.56 71 LYS A O 1
ATOM 619 N N . TYR A 1 72 ? 4.966 -1.704 -9.471 1.00 97.81 72 TYR A N 1
ATOM 620 C CA . TYR A 1 72 ? 5.201 -1.529 -10.905 1.00 97.81 72 TYR A CA 1
ATOM 621 C C . TYR A 1 72 ? 6.693 -1.366 -11.225 1.00 97.81 72 TYR A C 1
ATOM 623 O O . TYR A 1 72 ? 7.230 -2.058 -12.086 1.00 97.81 72 TYR A O 1
ATOM 631 N N . ASN A 1 73 ? 7.408 -0.523 -10.474 1.00 97.19 73 ASN A N 1
ATOM 632 C CA . ASN A 1 73 ? 8.846 -0.338 -10.683 1.00 97.19 73 ASN A CA 1
ATOM 633 C C . ASN A 1 73 ? 9.664 -1.585 -10.309 1.00 97.19 73 ASN A C 1
ATOM 635 O O . ASN A 1 73 ? 10.673 -1.852 -10.951 1.00 97.19 73 ASN A O 1
ATOM 639 N N . THR A 1 74 ? 9.197 -2.404 -9.359 1.00 94.75 74 THR A N 1
ATOM 640 C CA . THR A 1 74 ? 9.803 -3.718 -9.074 1.00 94.75 74 THR A CA 1
ATOM 641 C C . THR A 1 74 ? 9.682 -4.660 -10.275 1.00 94.75 74 THR A C 1
ATOM 643 O O . THR A 1 74 ? 10.624 -5.391 -10.568 1.00 94.75 74 THR A O 1
ATOM 646 N N . LEU A 1 75 ? 8.545 -4.656 -10.984 1.00 94.00 75 LEU A N 1
ATOM 647 C CA . LEU A 1 75 ? 8.392 -5.437 -12.217 1.00 94.00 75 LEU A CA 1
ATOM 648 C C . LEU A 1 75 ? 9.341 -4.932 -13.308 1.00 94.00 75 LEU A C 1
ATOM 650 O O . LEU A 1 75 ? 10.016 -5.740 -13.939 1.00 94.00 75 LEU A O 1
ATOM 654 N N . ARG A 1 76 ? 9.445 -3.608 -13.478 1.00 94.00 76 ARG A N 1
ATOM 655 C CA . ARG A 1 76 ? 10.339 -2.990 -14.470 1.00 94.00 76 ARG A CA 1
ATOM 656 C C . ARG A 1 76 ? 11.815 -3.271 -14.209 1.00 94.00 76 ARG A C 1
ATOM 658 O O . ARG A 1 76 ? 12.527 -3.612 -15.142 1.00 94.00 76 ARG A O 1
ATOM 665 N N . ALA A 1 77 ? 12.267 -3.167 -12.961 1.00 93.50 77 ALA A N 1
ATOM 666 C CA . ALA A 1 77 ? 13.659 -3.431 -12.589 1.00 93.50 77 ALA A CA 1
ATOM 667 C C . ALA A 1 77 ? 14.087 -4.888 -12.846 1.00 93.50 77 ALA A C 1
ATOM 669 O O . ALA A 1 77 ? 15.272 -5.171 -12.975 1.00 93.50 77 ALA A O 1
ATOM 670 N N . ARG A 1 78 ? 13.126 -5.818 -12.935 1.00 91.31 78 ARG A N 1
ATOM 671 C CA . ARG A 1 78 ? 13.369 -7.237 -13.236 1.00 91.31 78 ARG A CA 1
ATOM 672 C C . ARG A 1 78 ? 13.383 -7.552 -14.732 1.00 91.31 78 ARG A C 1
ATOM 674 O O . ARG A 1 78 ? 13.588 -8.711 -15.095 1.00 91.31 78 ARG A O 1
ATOM 681 N N . ASP A 1 79 ? 13.141 -6.569 -15.596 1.00 93.12 79 ASP A N 1
ATOM 682 C CA . ASP A 1 79 ? 13.266 -6.759 -17.036 1.00 93.12 79 ASP A CA 1
ATOM 683 C C . ASP A 1 79 ? 14.740 -6.998 -17.399 1.00 93.12 79 ASP A C 1
ATOM 685 O O . ASP A 1 79 ? 15.594 -6.130 -17.214 1.00 93.12 79 ASP A O 1
ATOM 689 N N . LYS A 1 80 ? 15.039 -8.197 -17.914 1.00 91.31 80 LYS A N 1
ATOM 690 C CA . LYS A 1 80 ? 16.410 -8.609 -18.246 1.00 91.31 80 LYS A CA 1
ATOM 691 C C . LYS A 1 80 ? 17.050 -7.706 -19.298 1.00 91.31 80 LYS A C 1
ATOM 693 O O . LYS A 1 80 ? 18.210 -7.342 -19.156 1.00 91.31 80 LYS A O 1
ATOM 698 N N . LYS A 1 81 ? 16.286 -7.303 -20.319 1.00 92.12 81 LYS A N 1
ATOM 699 C CA . LYS A 1 81 ? 16.801 -6.451 -21.398 1.00 92.12 81 LYS A CA 1
ATOM 700 C C . LYS A 1 81 ? 17.146 -5.065 -20.865 1.00 92.12 81 LYS A C 1
ATOM 702 O O . LYS A 1 81 ? 18.138 -4.482 -21.292 1.00 92.12 81 LYS A O 1
ATOM 707 N N . LEU A 1 82 ? 16.335 -4.536 -19.947 1.00 90.88 82 LEU A N 1
ATOM 708 C CA . LEU A 1 82 ? 16.610 -3.260 -19.293 1.00 90.88 82 LEU A CA 1
ATOM 709 C C . LEU A 1 82 ? 17.868 -3.339 -18.425 1.00 90.88 82 LEU A C 1
ATOM 711 O O . LEU A 1 82 ? 18.715 -2.454 -18.513 1.00 90.88 82 LEU A O 1
ATOM 715 N N . LEU A 1 83 ? 18.001 -4.404 -17.631 1.00 90.56 83 LEU A N 1
ATOM 716 C CA . LEU A 1 83 ? 19.157 -4.627 -16.764 1.00 90.56 83 LEU A CA 1
ATOM 717 C C . LEU A 1 83 ? 20.464 -4.752 -17.553 1.00 90.56 83 LEU A C 1
ATOM 719 O O . LEU A 1 83 ? 21.460 -4.143 -17.176 1.00 90.56 83 LEU A O 1
ATOM 723 N N . GLU A 1 84 ? 20.449 -5.498 -18.656 1.00 92.31 84 GLU A N 1
ATOM 724 C CA . GLU A 1 84 ? 21.620 -5.691 -19.517 1.00 92.31 84 GLU A CA 1
ATOM 725 C C . GLU A 1 84 ? 22.048 -4.396 -20.219 1.00 92.31 84 GLU A C 1
ATOM 727 O O . GLU A 1 84 ? 23.239 -4.114 -20.323 1.00 92.31 84 GLU A O 1
ATOM 732 N N . LYS A 1 85 ? 21.089 -3.597 -20.705 1.00 95.00 85 LYS A N 1
ATOM 733 C CA . LYS A 1 85 ? 21.385 -2.399 -21.508 1.00 95.00 85 LYS A CA 1
ATOM 734 C C . LYS A 1 85 ? 21.623 -1.140 -20.681 1.00 95.00 85 LYS A C 1
ATOM 736 O O . LYS A 1 85 ? 22.385 -0.274 -21.102 1.00 95.00 85 LYS A O 1
ATOM 741 N N . HIS A 1 86 ? 20.938 -1.004 -19.547 1.00 95.19 86 HIS A N 1
ATOM 742 C CA . HIS A 1 86 ? 20.898 0.231 -18.762 1.00 95.19 86 HIS A CA 1
ATOM 743 C C . HIS A 1 86 ? 20.949 -0.054 -17.246 1.00 95.19 86 HIS A C 1
ATOM 745 O O . HIS A 1 86 ? 20.004 0.276 -16.522 1.00 95.19 86 HIS A O 1
ATOM 751 N N . PRO A 1 87 ? 22.044 -0.644 -16.730 1.00 93.56 87 PRO A N 1
ATOM 752 C CA . PRO A 1 87 ? 22.154 -1.023 -15.319 1.00 93.56 87 PRO A CA 1
ATOM 753 C C . PRO A 1 87 ? 22.044 0.168 -14.351 1.00 93.56 87 PRO A C 1
ATOM 755 O O . PRO A 1 87 ? 21.452 0.032 -13.280 1.00 93.56 87 PRO A O 1
ATOM 758 N N . ASP A 1 88 ? 22.545 1.351 -14.722 1.00 95.88 88 ASP A N 1
ATOM 759 C CA . ASP A 1 88 ? 22.424 2.548 -13.876 1.00 95.88 88 ASP A CA 1
ATOM 760 C C . ASP A 1 88 ? 20.972 3.034 -13.765 1.00 95.88 88 ASP A C 1
ATOM 762 O O . ASP A 1 88 ? 20.511 3.354 -12.669 1.00 95.88 88 ASP A O 1
ATOM 766 N N . LEU A 1 89 ? 20.203 2.973 -14.858 1.00 95.25 89 LEU A N 1
ATOM 767 C CA . LEU A 1 89 ? 18.767 3.264 -14.832 1.00 95.25 89 LEU A CA 1
ATOM 768 C C . LEU A 1 89 ? 18.016 2.267 -13.938 1.00 95.25 89 LEU A C 1
ATOM 770 O O . LEU A 1 89 ? 17.103 2.652 -13.210 1.00 95.25 89 LEU A O 1
ATOM 774 N N . VAL A 1 90 ? 18.401 0.986 -13.950 1.00 95.88 90 VAL A N 1
ATOM 775 C CA . VAL A 1 90 ? 17.821 0.001 -13.024 1.00 95.88 90 VAL A CA 1
ATOM 776 C C . VAL A 1 90 ? 18.118 0.374 -11.574 1.00 95.88 90 VAL A C 1
ATOM 778 O O . VAL A 1 90 ? 17.200 0.361 -10.756 1.00 95.88 90 VAL A O 1
ATOM 781 N N . ARG A 1 91 ? 19.346 0.798 -11.255 1.00 95.38 91 ARG A N 1
ATOM 782 C CA . ARG A 1 91 ? 19.703 1.259 -9.903 1.00 95.38 91 ARG A CA 1
ATOM 783 C C . ARG A 1 91 ? 18.848 2.451 -9.456 1.00 95.38 91 ARG A C 1
ATOM 785 O O . ARG A 1 91 ? 18.394 2.494 -8.311 1.00 95.38 91 ARG A O 1
ATOM 792 N N . GLU A 1 92 ? 18.573 3.403 -10.346 1.00 96.69 92 GLU A N 1
ATOM 793 C CA . GLU A 1 92 ? 17.660 4.519 -10.061 1.00 96.69 92 GLU A CA 1
ATOM 794 C C . GLU A 1 92 ? 16.225 4.045 -9.791 1.00 96.69 92 GLU A C 1
ATOM 796 O O . GLU A 1 92 ? 15.581 4.491 -8.834 1.00 96.69 92 GLU A O 1
ATOM 801 N N . ILE A 1 93 ? 15.729 3.100 -10.596 1.00 96.69 93 ILE A N 1
ATOM 802 C CA . ILE A 1 93 ? 14.413 2.481 -10.402 1.00 96.69 93 ILE A CA 1
ATOM 803 C C . ILE A 1 93 ? 14.357 1.773 -9.041 1.00 96.69 93 ILE A C 1
ATOM 805 O O . ILE A 1 93 ? 13.376 1.929 -8.315 1.00 96.69 93 ILE A O 1
ATOM 809 N N . GLU A 1 94 ? 15.400 1.045 -8.649 1.00 96.69 94 GLU A N 1
ATOM 810 C CA . GLU A 1 94 ? 15.478 0.376 -7.347 1.00 96.69 94 GLU A CA 1
ATOM 811 C C . GLU A 1 94 ? 15.477 1.364 -6.175 1.00 96.69 94 GLU A C 1
ATOM 813 O O . GLU A 1 94 ? 14.782 1.147 -5.178 1.00 96.69 94 GLU A O 1
ATOM 818 N N . ASN A 1 95 ? 16.196 2.483 -6.293 1.00 97.69 95 ASN A N 1
ATOM 819 C CA . ASN A 1 95 ? 16.156 3.554 -5.296 1.00 97.69 95 ASN A CA 1
ATOM 820 C C . ASN A 1 95 ? 14.745 4.141 -5.169 1.00 97.69 95 ASN A C 1
ATOM 822 O O . ASN A 1 95 ? 14.249 4.347 -4.057 1.00 97.69 95 ASN A O 1
ATOM 826 N N . LYS A 1 96 ? 14.050 4.324 -6.297 1.00 97.31 96 LYS A N 1
ATOM 827 C CA . LYS A 1 96 ? 12.646 4.742 -6.313 1.00 97.31 96 LYS A CA 1
ATOM 828 C C . LYS A 1 96 ? 11.740 3.705 -5.643 1.00 97.31 96 LYS A C 1
ATOM 830 O O . LYS A 1 96 ? 10.882 4.075 -4.845 1.00 97.31 96 LYS A O 1
ATOM 835 N N . VAL A 1 97 ? 11.943 2.412 -5.896 1.00 97.75 97 VAL A N 1
ATOM 836 C CA . VAL A 1 97 ? 11.198 1.332 -5.226 1.00 97.75 97 VAL A CA 1
ATOM 837 C C . VAL A 1 97 ? 11.369 1.411 -3.708 1.00 97.75 97 VAL A C 1
ATOM 839 O O . VAL A 1 97 ? 10.367 1.412 -2.991 1.00 97.75 97 VAL A O 1
ATOM 842 N N . LYS A 1 98 ? 12.608 1.541 -3.215 1.00 97.56 98 LYS A N 1
ATOM 843 C CA . LYS A 1 98 ? 12.901 1.686 -1.777 1.00 97.56 98 LYS A CA 1
ATOM 844 C C . LYS A 1 98 ? 12.198 2.906 -1.182 1.00 97.56 98 LYS A C 1
ATOM 846 O O . LYS A 1 98 ? 11.509 2.781 -0.172 1.00 97.56 98 LYS A O 1
ATOM 851 N N . TYR A 1 99 ? 12.299 4.060 -1.843 1.00 98.25 99 TYR A N 1
ATOM 852 C CA . TYR A 1 99 ? 11.618 5.285 -1.421 1.00 98.25 99 TYR A CA 1
ATOM 853 C C . TYR A 1 99 ? 10.103 5.085 -1.288 1.00 98.25 99 TYR A C 1
ATOM 855 O O . TYR A 1 99 ? 9.515 5.431 -0.264 1.00 98.25 99 TYR A O 1
ATOM 863 N N . HIS A 1 100 ? 9.461 4.496 -2.300 1.00 98.3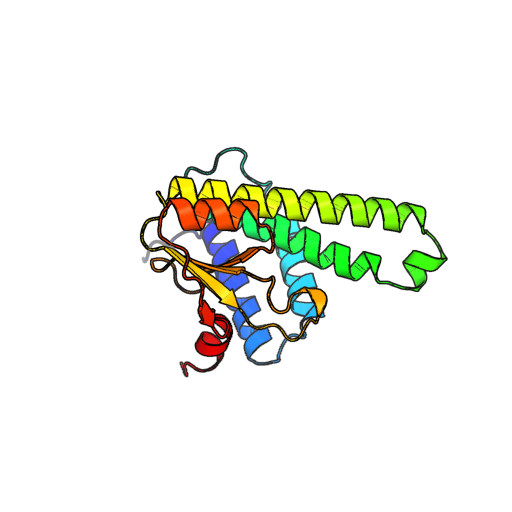8 100 HIS A N 1
ATOM 864 C CA . HIS A 1 100 ? 8.018 4.289 -2.268 1.00 98.38 100 HIS A CA 1
ATOM 865 C C . HIS A 1 100 ? 7.603 3.234 -1.234 1.00 98.38 100 HIS A C 1
ATOM 867 O O . HIS A 1 100 ? 6.582 3.428 -0.585 1.00 98.38 100 HIS A O 1
ATOM 873 N N . TYR A 1 101 ? 8.378 2.173 -0.993 1.00 97.75 101 TYR A N 1
ATOM 874 C CA . TYR A 1 101 ? 8.065 1.256 0.110 1.00 97.75 101 TYR A CA 1
ATOM 875 C C . TYR A 1 101 ? 8.182 1.924 1.485 1.00 97.75 101 TYR A C 1
ATOM 877 O O . TYR A 1 101 ? 7.290 1.728 2.308 1.00 97.75 101 TYR A O 1
ATOM 885 N N . ASN A 1 102 ? 9.187 2.779 1.697 1.00 98.12 102 ASN A N 1
ATOM 886 C CA . ASN A 1 102 ? 9.303 3.557 2.933 1.00 98.12 102 ASN A CA 1
ATOM 887 C C . ASN A 1 102 ? 8.101 4.494 3.114 1.00 98.12 102 ASN A C 1
ATOM 889 O O . ASN A 1 102 ? 7.472 4.505 4.167 1.00 98.12 102 ASN A O 1
ATOM 893 N N . LYS A 1 103 ? 7.710 5.230 2.066 1.00 98.44 103 LYS A N 1
ATOM 894 C CA . LYS A 1 103 ? 6.545 6.129 2.120 1.00 98.44 103 LYS A CA 1
ATOM 895 C C . LYS A 1 103 ? 5.213 5.400 2.286 1.00 98.44 103 LYS A C 1
ATOM 897 O O . LYS A 1 103 ? 4.305 5.911 2.942 1.00 98.44 103 LYS A O 1
ATOM 902 N N . LYS A 1 104 ? 5.092 4.196 1.725 1.00 98.06 104 LYS A N 1
ATOM 903 C CA . LYS A 1 104 ? 3.952 3.305 1.959 1.00 98.06 104 LYS A CA 1
ATOM 904 C C . LYS A 1 104 ? 3.854 2.957 3.448 1.00 98.06 104 LYS A C 1
ATOM 906 O O . LYS A 1 104 ? 2.779 3.096 4.015 1.00 98.06 104 LYS A O 1
ATOM 911 N N . ASP A 1 105 ? 4.957 2.555 4.076 1.00 98.19 105 ASP A N 1
ATOM 912 C CA . ASP A 1 105 ? 4.997 2.222 5.506 1.00 98.19 105 ASP A CA 1
ATOM 913 C C . ASP A 1 105 ? 4.745 3.454 6.403 1.00 98.19 105 ASP A C 1
ATOM 915 O O . ASP A 1 105 ? 3.975 3.365 7.356 1.00 98.19 105 ASP A O 1
ATOM 919 N N . GLU A 1 106 ? 5.277 4.633 6.052 1.00 98.12 106 GLU A N 1
ATOM 920 C CA . GLU A 1 106 ? 4.924 5.900 6.722 1.00 98.12 106 GLU A CA 1
ATOM 921 C C . GLU A 1 106 ? 3.413 6.187 6.650 1.00 98.12 106 GLU A C 1
ATOM 923 O O . GLU A 1 106 ? 2.823 6.677 7.613 1.00 98.12 106 GLU A O 1
ATOM 928 N N . SER A 1 107 ? 2.779 5.881 5.514 1.00 98.25 107 SER A N 1
ATOM 929 C CA . SER A 1 107 ? 1.337 6.082 5.321 1.00 98.25 107 SER A CA 1
ATOM 930 C C . SER A 1 107 ? 0.506 5.139 6.189 1.00 98.25 107 SER A C 1
ATOM 932 O O . SER A 1 107 ? -0.525 5.567 6.698 1.00 98.25 107 SER A O 1
ATOM 934 N N . ILE A 1 108 ? 0.967 3.897 6.401 1.00 98.25 108 ILE A N 1
ATOM 935 C CA . ILE A 1 108 ? 0.325 2.944 7.321 1.00 98.25 108 ILE A CA 1
ATOM 936 C C . ILE A 1 108 ? 0.292 3.538 8.727 1.00 98.25 108 ILE A C 1
ATOM 938 O O . ILE A 1 108 ? -0.786 3.700 9.281 1.00 98.25 108 ILE A O 1
ATOM 942 N N . ILE A 1 109 ? 1.446 3.915 9.284 1.00 98.00 109 ILE A N 1
ATOM 943 C CA . ILE A 1 109 ? 1.514 4.426 10.662 1.00 98.00 109 ILE A CA 1
ATOM 944 C C . ILE A 1 109 ? 0.677 5.692 10.840 1.00 98.00 109 ILE A C 1
ATOM 946 O O . ILE A 1 109 ? -0.054 5.820 11.816 1.00 98.00 109 ILE A O 1
ATOM 950 N N . ARG A 1 110 ? 0.739 6.623 9.884 1.00 98.31 110 ARG A N 1
ATOM 951 C CA . ARG A 1 110 ? -0.069 7.848 9.941 1.00 98.31 110 ARG A CA 1
ATOM 952 C C . ARG A 1 110 ? -1.568 7.566 9.893 1.00 98.31 110 ARG A C 1
ATOM 954 O O . ARG A 1 110 ? -2.313 8.248 10.582 1.00 98.31 110 ARG A O 1
ATOM 961 N N . LEU A 1 111 ? -1.998 6.593 9.090 1.00 98.25 111 LEU A N 1
ATOM 962 C CA . LEU A 1 111 ? -3.395 6.176 9.047 1.00 98.25 111 LEU A CA 1
ATOM 963 C C . LEU A 1 111 ? -3.813 5.501 10.356 1.00 98.25 111 LEU A C 1
ATOM 965 O O . LEU A 1 111 ? -4.847 5.856 10.899 1.00 98.25 111 LEU A O 1
ATOM 969 N N . LEU A 1 112 ? -3.010 4.574 10.880 1.00 98.00 112 LEU A N 1
ATOM 970 C CA . LEU A 1 112 ? -3.333 3.877 12.127 1.00 98.00 112 LEU A CA 1
ATOM 971 C C . LEU A 1 112 ? -3.453 4.842 13.308 1.00 98.00 112 LEU A C 1
ATOM 973 O O . LEU A 1 112 ? -4.406 4.747 14.065 1.00 98.00 112 LEU A O 1
ATOM 977 N N . ARG A 1 113 ? -2.552 5.826 13.402 1.00 97.81 113 ARG A N 1
ATOM 978 C CA . ARG A 1 113 ? -2.640 6.900 14.403 1.00 97.81 113 ARG A CA 1
ATOM 979 C C . ARG A 1 113 ? -3.843 7.814 14.202 1.00 97.81 113 ARG A C 1
ATOM 981 O O . ARG A 1 113 ? -4.364 8.324 15.173 1.00 97.81 113 ARG A O 1
ATOM 988 N N . TYR A 1 114 ? -4.255 8.065 12.958 1.00 97.94 114 TYR A N 1
ATOM 989 C CA . TYR A 1 114 ? -5.474 8.834 12.689 1.00 97.94 114 TYR A CA 1
ATOM 990 C C . TYR A 1 114 ? -6.736 8.090 13.150 1.00 97.94 114 TYR A C 1
ATOM 992 O O . TYR A 1 114 ? -7.706 8.730 13.533 1.00 97.94 114 TYR A O 1
ATOM 1000 N N . LEU A 1 115 ? -6.711 6.757 13.100 1.00 97.00 115 LEU A N 1
ATOM 1001 C CA . LEU A 1 115 ? -7.784 5.882 13.575 1.00 97.00 115 LEU A CA 1
ATOM 1002 C C . LEU A 1 115 ? -7.632 5.508 15.059 1.00 97.00 115 LEU A C 1
ATOM 1004 O O . LEU A 1 115 ? -8.335 4.616 15.514 1.00 97.00 115 LEU A O 1
ATOM 1008 N N . ASP A 1 116 ? -6.667 6.095 15.778 1.00 97.44 116 ASP A N 1
ATOM 1009 C CA . ASP A 1 116 ? -6.337 5.757 17.171 1.00 97.44 116 ASP A CA 1
ATOM 1010 C C . ASP A 1 116 ? -6.144 4.245 17.425 1.00 97.44 116 ASP A C 1
ATOM 1012 O O . ASP A 1 116 ? -6.353 3.744 18.525 1.00 97.44 116 ASP A O 1
ATOM 1016 N N . PHE A 1 117 ? -5.723 3.506 16.390 1.00 97.31 117 PHE A N 1
ATOM 1017 C CA . PHE A 1 117 ? -5.625 2.040 16.379 1.00 97.31 117 PHE A CA 1
ATOM 1018 C C . PHE A 1 117 ? -6.935 1.307 16.742 1.00 97.31 117 PHE A C 1
ATOM 1020 O O . PHE A 1 117 ? -6.916 0.098 16.986 1.00 97.31 117 PHE A O 1
ATOM 1027 N N . GLU A 1 118 ? -8.079 1.991 16.714 1.00 96.38 118 GLU A N 1
ATOM 1028 C CA . GLU A 1 118 ? -9.379 1.399 17.006 1.00 96.38 118 GLU A CA 1
ATOM 1029 C C . GLU A 1 118 ? -9.795 0.414 15.911 1.00 96.38 118 GLU A C 1
ATOM 1031 O O . GLU A 1 118 ? -9.591 0.646 14.716 1.00 96.38 118 GLU A O 1
ATOM 1036 N N . ASN A 1 119 ? -10.385 -0.713 16.326 1.00 95.12 119 ASN A N 1
ATOM 1037 C CA . ASN A 1 119 ? -10.894 -1.746 15.422 1.00 95.12 119 ASN A CA 1
ATOM 1038 C C . ASN A 1 119 ? -9.836 -2.244 14.416 1.00 95.12 119 ASN A C 1
ATOM 1040 O O . ASN A 1 119 ? -10.133 -2.522 13.252 1.00 95.12 119 ASN A O 1
ATOM 1044 N N . VAL A 1 120 ? -8.585 -2.384 14.866 1.00 96.06 120 VAL A N 1
ATOM 1045 C CA . VAL A 1 120 ? -7.473 -2.919 14.072 1.00 96.06 120 VAL A CA 1
ATOM 1046 C C . VAL A 1 120 ? -7.101 -4.323 14.542 1.00 96.06 120 VAL A C 1
ATOM 1048 O O . VAL A 1 120 ? -6.941 -4.577 15.730 1.00 96.06 120 VAL A O 1
ATOM 1051 N N . GLU A 1 121 ? -6.881 -5.228 13.589 1.00 95.12 121 GLU A N 1
ATOM 1052 C CA . GLU A 1 121 ? -6.224 -6.516 13.831 1.00 95.12 121 GLU A CA 1
ATOM 1053 C C . GLU A 1 121 ? -4.971 -6.625 12.970 1.00 95.12 121 GLU A C 1
ATOM 1055 O O . GLU A 1 121 ? -5.024 -6.399 11.758 1.00 95.12 121 GLU A O 1
ATOM 1060 N N . ALA A 1 122 ? -3.855 -7.052 13.556 1.00 96.50 122 ALA A N 1
ATOM 1061 C CA . ALA A 1 122 ? -2.640 -7.327 12.804 1.00 96.50 122 ALA A CA 1
ATOM 1062 C C . ALA A 1 122 ? -2.009 -8.670 13.173 1.00 96.50 122 ALA A C 1
ATOM 1064 O O . ALA A 1 122 ? -1.987 -9.065 14.333 1.00 96.50 122 ALA A O 1
ATOM 1065 N N . TYR A 1 123 ? -1.486 -9.381 12.175 1.00 95.38 123 TYR A N 1
ATOM 1066 C CA . TYR A 1 123 ? -0.885 -10.704 12.361 1.00 95.38 123 TYR A CA 1
ATOM 1067 C C . TYR A 1 123 ? 0.040 -11.075 11.201 1.00 95.38 123 TYR A C 1
ATOM 1069 O O . TYR A 1 123 ? 0.000 -10.495 10.112 1.00 95.38 123 TYR A O 1
ATOM 1077 N N . TYR A 1 124 ? 0.872 -12.094 11.411 1.00 93.56 124 TYR A N 1
ATOM 1078 C CA . TYR A 1 124 ? 1.687 -12.659 10.339 1.00 93.56 124 TYR A CA 1
ATOM 1079 C C . TYR A 1 124 ? 0.838 -13.491 9.374 1.00 93.56 124 TYR A C 1
ATOM 1081 O O . TYR A 1 124 ? -0.004 -14.289 9.799 1.00 93.56 124 TYR A O 1
ATOM 1089 N N . ILE A 1 125 ? 1.121 -13.383 8.072 1.00 90.81 125 ILE A N 1
ATOM 1090 C CA . ILE A 1 125 ? 0.464 -14.195 7.039 1.00 90.81 125 ILE A CA 1
ATOM 1091 C C . ILE A 1 125 ? 1.423 -15.128 6.304 1.00 90.81 125 ILE A C 1
ATOM 1093 O O . ILE A 1 125 ? 2.604 -14.840 6.091 1.00 90.81 125 ILE A O 1
ATOM 1097 N N . LYS A 1 126 ? 0.886 -16.277 5.885 1.00 85.75 126 LYS A N 1
ATOM 1098 C CA . LYS A 1 126 ? 1.591 -17.220 5.006 1.00 85.75 126 LYS A CA 1
ATOM 1099 C C . LYS A 1 126 ? 1.680 -16.642 3.592 1.00 85.75 126 LYS A C 1
ATOM 1101 O O . LYS A 1 126 ? 0.701 -16.117 3.071 1.00 85.75 126 LYS A O 1
ATOM 1106 N N . SER A 1 127 ? 2.838 -16.777 2.948 1.00 79.38 127 SER A N 1
ATOM 1107 C CA . SER A 1 127 ? 3.047 -16.327 1.567 1.00 79.38 127 SER A CA 1
ATOM 1108 C C . SER A 1 127 ? 3.773 -17.390 0.754 1.00 79.38 127 SER A C 1
ATOM 1110 O O . SER A 1 127 ? 4.653 -18.074 1.266 1.00 79.38 127 SER A O 1
ATOM 1112 N N . LYS A 1 128 ? 3.440 -17.498 -0.538 1.00 78.31 128 LYS A N 1
ATOM 1113 C CA . LYS A 1 128 ? 4.150 -18.378 -1.487 1.00 78.31 128 LYS A CA 1
ATOM 1114 C C . LYS A 1 128 ? 5.577 -17.902 -1.786 1.00 78.31 128 LYS A C 1
ATOM 1116 O O . LYS A 1 128 ? 6.377 -18.661 -2.312 1.00 78.31 128 LYS A O 1
ATOM 1121 N N . SER A 1 129 ? 5.883 -16.634 -1.517 1.00 76.50 129 SER A N 1
ATOM 1122 C CA . SER A 1 129 ? 7.218 -16.075 -1.731 1.00 76.50 129 SER A CA 1
ATOM 1123 C C . SER A 1 129 ? 8.117 -16.430 -0.557 1.00 76.50 129 SER A C 1
ATOM 1125 O O . SER A 1 129 ? 7.865 -15.930 0.534 1.00 76.50 129 SER A O 1
ATOM 1127 N N . GLU A 1 130 ? 9.212 -17.153 -0.789 1.00 75.00 130 GLU A N 1
ATOM 1128 C CA . GLU A 1 130 ? 10.196 -17.503 0.252 1.00 75.00 130 GLU A CA 1
ATOM 1129 C C . GLU A 1 130 ? 10.661 -16.281 1.052 1.00 75.00 130 GLU A C 1
ATOM 1131 O O . GLU A 1 130 ? 10.629 -16.295 2.276 1.00 75.00 130 GLU A O 1
ATOM 1136 N N . TYR A 1 131 ? 10.968 -15.173 0.365 1.00 76.88 131 TYR A N 1
ATOM 1137 C CA . TYR A 1 131 ? 11.392 -13.928 1.014 1.00 76.88 131 TYR A CA 1
ATOM 1138 C C . TYR A 1 131 ? 10.335 -13.303 1.942 1.00 76.88 131 T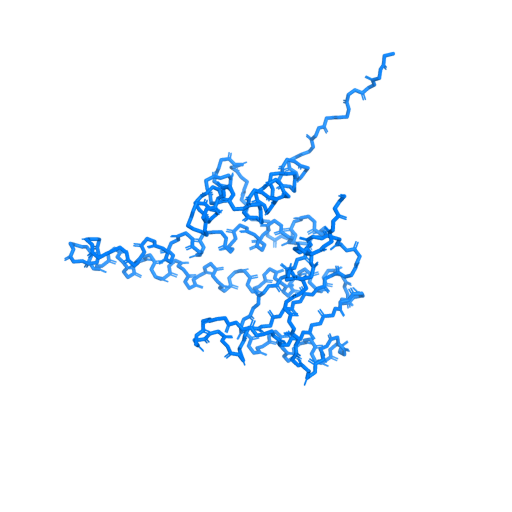YR A C 1
ATOM 1140 O O . TYR A 1 131 ? 10.686 -12.657 2.925 1.00 76.88 131 TYR A O 1
ATOM 1148 N N . LEU A 1 132 ? 9.047 -13.433 1.609 1.00 81.44 132 LEU A N 1
ATOM 1149 C CA . LEU A 1 132 ? 7.948 -12.808 2.358 1.00 81.44 132 LEU A CA 1
ATOM 1150 C C . LEU A 1 132 ? 7.329 -13.770 3.370 1.00 81.44 132 LEU A C 1
ATOM 1152 O O . LEU A 1 132 ? 6.605 -13.338 4.269 1.00 81.44 132 LEU A O 1
ATOM 1156 N N . ASN A 1 133 ? 7.577 -15.067 3.208 1.00 75.12 133 ASN A N 1
ATOM 1157 C CA . ASN A 1 133 ? 7.061 -16.080 4.097 1.00 75.12 133 ASN A CA 1
ATOM 1158 C C . ASN A 1 133 ? 7.614 -15.832 5.505 1.00 75.12 133 ASN A C 1
ATOM 1160 O O . ASN A 1 133 ? 8.813 -15.634 5.683 1.00 75.12 133 ASN A O 1
ATOM 1164 N N . ASN A 1 134 ? 6.725 -15.803 6.499 1.00 70.62 134 ASN A N 1
ATOM 1165 C CA . ASN A 1 134 ? 7.035 -15.467 7.895 1.00 70.62 134 ASN A CA 1
ATOM 1166 C C . ASN A 1 134 ? 7.555 -14.035 8.140 1.00 70.62 134 ASN A C 1
ATOM 1168 O O . ASN A 1 134 ? 8.087 -13.763 9.211 1.00 70.62 134 ASN A O 1
ATOM 1172 N N . ARG A 1 135 ? 7.412 -13.119 7.174 1.00 86.62 135 ARG A N 1
ATOM 1173 C CA . ARG A 1 135 ? 7.805 -11.703 7.328 1.00 86.62 135 ARG A CA 1
ATOM 1174 C C . ARG A 1 135 ? 6.693 -10.727 6.981 1.00 86.62 135 ARG A C 1
ATOM 1176 O O . ARG A 1 135 ? 6.728 -9.585 7.422 1.00 86.62 135 ARG A O 1
ATOM 1183 N N . LEU A 1 136 ? 5.735 -11.161 6.168 1.00 92.25 136 LEU A N 1
ATOM 1184 C CA . LEU A 1 136 ? 4.610 -10.340 5.759 1.00 92.25 136 LEU A CA 1
ATOM 1185 C C . LEU A 1 136 ? 3.582 -10.255 6.886 1.00 92.25 136 LEU A C 1
ATOM 1187 O O . LEU A 1 136 ? 3.013 -11.267 7.298 1.00 92.25 136 LEU A O 1
ATOM 1191 N N . ILE A 1 137 ? 3.359 -9.036 7.355 1.00 94.62 137 ILE A N 1
ATOM 1192 C CA . ILE A 1 137 ? 2.289 -8.684 8.277 1.00 94.62 137 ILE A CA 1
ATOM 1193 C C . ILE A 1 137 ? 1.102 -8.203 7.460 1.00 94.62 137 ILE A C 1
ATOM 1195 O O . ILE A 1 137 ? 1.254 -7.410 6.523 1.00 94.62 137 ILE A O 1
ATOM 1199 N N . GLU A 1 138 ? -0.069 -8.688 7.834 1.00 94.81 138 GLU A N 1
ATOM 1200 C CA . GLU A 1 138 ? -1.348 -8.185 7.375 1.00 94.81 138 GLU A CA 1
ATOM 1201 C C . GLU A 1 138 ? -1.989 -7.376 8.495 1.00 94.81 138 GLU A C 1
ATOM 1203 O O . GLU A 1 138 ? -2.031 -7.832 9.634 1.00 94.81 138 GLU A O 1
ATOM 1208 N N . ILE A 1 139 ? -2.443 -6.171 8.162 1.00 96.38 139 ILE A N 1
ATOM 1209 C CA . ILE A 1 139 ? -3.156 -5.269 9.064 1.00 96.38 139 ILE A CA 1
ATOM 1210 C C . ILE A 1 139 ? -4.537 -5.057 8.458 1.00 96.38 139 ILE A C 1
ATOM 1212 O O . ILE A 1 139 ? -4.667 -4.686 7.285 1.00 96.38 139 ILE A O 1
ATOM 1216 N N . VAL A 1 140 ? -5.557 -5.326 9.255 1.00 94.69 140 VAL A N 1
ATOM 1217 C CA . VAL A 1 140 ? -6.959 -5.335 8.868 1.00 94.69 140 VAL A CA 1
ATOM 1218 C C . VAL A 1 140 ? -7.651 -4.244 9.658 1.00 94.69 140 VAL A C 1
ATOM 1220 O O . VAL A 1 140 ? -7.575 -4.230 10.883 1.00 94.69 140 VAL A O 1
ATOM 1223 N N . LEU A 1 141 ? -8.326 -3.348 8.948 1.00 94.25 141 LEU A N 1
ATOM 1224 C CA . LEU A 1 141 ? -9.147 -2.309 9.553 1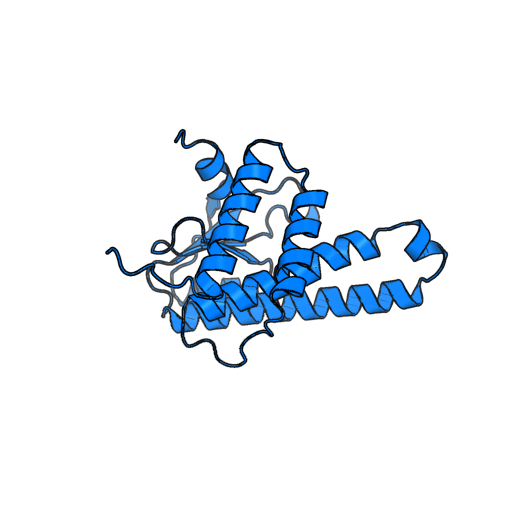.00 94.25 141 LEU A CA 1
ATOM 1225 C C . LEU A 1 141 ? -10.584 -2.840 9.567 1.00 94.25 141 LEU A C 1
ATOM 1227 O O . LEU A 1 141 ? -11.181 -2.995 8.504 1.00 94.25 141 LEU A O 1
ATOM 1231 N N . LEU A 1 142 ? -11.102 -3.221 10.734 1.00 91.06 142 LEU A N 1
ATOM 1232 C CA . LEU A 1 142 ? -12.353 -3.980 10.853 1.00 91.06 142 LEU A CA 1
ATOM 1233 C C . LEU A 1 142 ? -13.588 -3.170 10.443 1.00 91.06 142 LEU A C 1
ATOM 1235 O O . LEU A 1 142 ? -14.544 -3.762 9.949 1.00 91.06 142 LEU A O 1
ATOM 1239 N N . ASP A 1 143 ? -13.534 -1.843 10.562 1.00 90.94 143 ASP A N 1
ATOM 1240 C CA . ASP A 1 143 ? -14.609 -0.940 10.128 1.00 90.94 143 ASP A CA 1
ATOM 1241 C C . ASP A 1 143 ? -14.670 -0.748 8.604 1.00 90.94 143 ASP A C 1
ATOM 1243 O O . ASP A 1 143 ? -15.622 -0.168 8.080 1.00 90.94 143 ASP A O 1
ATOM 1247 N N . TYR A 1 144 ? -13.659 -1.225 7.870 1.00 86.12 144 TYR A N 1
ATOM 1248 C CA . TYR A 1 144 ? -13.507 -0.960 6.444 1.00 86.12 144 TYR A CA 1
ATOM 1249 C C . TYR A 1 144 ? -13.366 -2.254 5.648 1.00 86.12 144 TYR A C 1
ATOM 1251 O O . TYR A 1 144 ? -12.286 -2.840 5.517 1.00 86.12 144 TYR A O 1
ATOM 1259 N N . GLU A 1 145 ? -14.478 -2.674 5.051 1.00 75.69 145 GLU A N 1
ATOM 1260 C CA . GLU A 1 145 ? -14.498 -3.810 4.134 1.00 75.69 145 GLU A CA 1
ATOM 1261 C C . GLU A 1 145 ? -13.550 -3.584 2.940 1.00 75.69 145 GLU A C 1
ATOM 1263 O O . GLU A 1 145 ? -13.341 -2.462 2.473 1.00 75.69 145 GLU A O 1
ATOM 1268 N N . ASP A 1 146 ? -12.948 -4.669 2.447 1.00 72.44 146 ASP A N 1
ATOM 1269 C CA . ASP A 1 146 ? -12.011 -4.689 1.309 1.00 72.44 146 ASP A CA 1
ATOM 1270 C C . ASP A 1 146 ? -10.697 -3.900 1.486 1.00 72.44 146 ASP A C 1
ATOM 1272 O O . ASP A 1 146 ? -9.910 -3.763 0.536 1.00 72.44 146 ASP A O 1
ATOM 1276 N N . VAL A 1 147 ? -10.402 -3.411 2.695 1.00 81.81 147 VAL A N 1
ATOM 1277 C CA . VAL A 1 147 ? -9.164 -2.686 2.985 1.00 81.81 147 VAL A CA 1
ATOM 1278 C C . VAL A 1 147 ? -8.233 -3.511 3.856 1.00 81.81 147 VAL A C 1
ATOM 1280 O O . VAL A 1 147 ? -8.465 -3.772 5.032 1.00 81.81 147 VAL A O 1
ATOM 1283 N N . ILE A 1 148 ? -7.125 -3.912 3.241 1.00 89.50 148 ILE A N 1
ATOM 1284 C CA . ILE A 1 148 ? -6.068 -4.675 3.888 1.00 89.50 148 ILE A CA 1
ATOM 1285 C C . ILE A 1 148 ? -4.733 -4.016 3.564 1.00 89.50 148 ILE A C 1
ATOM 1287 O O . ILE A 1 148 ? -4.430 -3.717 2.400 1.00 89.50 148 ILE A O 1
ATOM 1291 N N . LEU A 1 149 ? -3.940 -3.790 4.608 1.00 95.19 149 LEU A N 1
ATOM 1292 C CA . LEU A 1 149 ? -2.602 -3.229 4.510 1.00 95.19 149 LEU A CA 1
ATOM 1293 C C . LEU A 1 149 ? -1.572 -4.333 4.733 1.00 95.19 149 LEU A C 1
ATOM 1295 O O . LEU A 1 149 ? -1.763 -5.257 5.520 1.00 95.19 149 LEU A O 1
ATOM 1299 N N . HIS A 1 150 ? -0.439 -4.200 4.052 1.00 94.94 150 HIS A N 1
ATOM 1300 C CA . HIS A 1 150 ? 0.681 -5.125 4.184 1.00 94.94 150 HIS A CA 1
ATOM 1301 C C . HIS A 1 150 ? 1.993 -4.395 4.407 1.00 94.94 150 HIS A C 1
ATOM 1303 O O . HIS A 1 150 ? 2.323 -3.443 3.682 1.00 94.94 150 HIS A O 1
ATOM 1309 N N . THR A 1 151 ? 2.793 -4.919 5.329 1.00 95.62 151 THR A N 1
ATOM 1310 C CA . THR A 1 151 ? 4.164 -4.472 5.574 1.00 95.62 151 THR A CA 1
ATOM 1311 C C . THR A 1 151 ? 5.075 -5.634 5.973 1.00 95.62 151 THR A C 1
ATOM 1313 O O . THR A 1 151 ? 4.608 -6.717 6.305 1.00 95.62 151 THR A O 1
ATOM 1316 N N . ILE A 1 152 ? 6.384 -5.412 5.884 1.00 94.19 152 ILE A N 1
ATOM 1317 C CA . ILE A 1 152 ? 7.426 -6.285 6.453 1.00 94.19 152 ILE A CA 1
ATOM 1318 C C . ILE A 1 152 ? 8.282 -5.528 7.480 1.00 94.19 152 ILE A C 1
ATOM 1320 O O . ILE A 1 152 ? 9.337 -6.009 7.894 1.00 94.19 152 ILE A O 1
ATOM 1324 N N . ASN A 1 153 ? 7.887 -4.298 7.812 1.00 95.31 153 ASN A N 1
ATOM 1325 C CA . ASN A 1 153 ? 8.663 -3.397 8.641 1.00 95.31 153 ASN A CA 1
ATOM 1326 C C . ASN A 1 153 ? 8.473 -3.749 10.118 1.00 95.31 153 ASN A C 1
ATOM 1328 O O . ASN A 1 153 ? 7.390 -3.563 10.670 1.00 95.31 153 ASN A O 1
ATOM 1332 N N . GLY A 1 154 ? 9.545 -4.224 10.756 1.00 93.62 154 GLY A N 1
ATOM 1333 C CA . GLY A 1 154 ? 9.535 -4.589 12.173 1.00 93.62 154 GLY A CA 1
ATOM 1334 C C . GLY A 1 154 ? 9.190 -3.420 13.098 1.00 93.62 154 GLY A C 1
ATOM 1335 O O . GLY A 1 154 ? 8.528 -3.629 14.102 1.00 93.62 154 GLY A O 1
ATOM 1336 N N . GLY A 1 155 ? 9.528 -2.179 12.734 1.00 95.44 155 GLY A N 1
ATOM 1337 C CA . GLY A 1 155 ? 9.155 -1.005 13.529 1.00 95.44 155 GLY A CA 1
ATOM 1338 C C . GLY A 1 155 ? 7.639 -0.807 13.628 1.00 95.44 155 GLY A C 1
ATOM 1339 O O . GLY A 1 155 ? 7.144 -0.421 14.684 1.00 95.44 155 GLY A O 1
ATOM 1340 N N . ILE A 1 156 ? 6.899 -1.139 12.562 1.00 96.75 156 ILE A N 1
ATOM 1341 C CA . ILE A 1 156 ? 5.429 -1.114 12.575 1.00 96.75 156 ILE A CA 1
ATOM 1342 C C . ILE A 1 156 ? 4.883 -2.221 13.481 1.00 96.75 156 ILE A C 1
ATOM 1344 O O . ILE A 1 156 ? 3.923 -1.988 14.203 1.00 96.75 156 ILE A O 1
ATOM 1348 N N . VAL A 1 157 ? 5.504 -3.405 13.486 1.00 95.50 157 VAL A N 1
ATOM 1349 C CA . VAL A 1 157 ? 5.115 -4.503 14.389 1.00 95.50 157 VAL A CA 1
ATOM 1350 C C . VAL A 1 157 ? 5.246 -4.084 15.844 1.00 95.50 157 VAL A C 1
ATOM 1352 O O . VAL A 1 157 ? 4.313 -4.278 16.612 1.00 95.50 157 VAL A O 1
ATOM 1355 N N . GLU A 1 158 ? 6.373 -3.477 16.213 1.00 96.25 158 GLU A N 1
ATOM 1356 C CA . GLU A 1 158 ? 6.579 -3.014 17.585 1.00 96.25 158 GLU A CA 1
ATOM 1357 C C . GLU A 1 158 ? 5.552 -1.949 17.989 1.00 96.25 158 GLU A C 1
ATOM 1359 O O . GLU A 1 158 ? 5.129 -1.913 19.138 1.00 96.25 158 GLU A O 1
ATOM 1364 N N . GLU A 1 159 ? 5.115 -1.096 17.059 1.00 97.44 159 GLU A N 1
ATOM 1365 C CA . GLU A 1 159 ? 4.030 -0.142 17.311 1.00 97.44 159 GLU A CA 1
ATOM 1366 C C . GLU A 1 159 ? 2.684 -0.847 17.505 1.00 97.44 159 GLU A C 1
ATOM 1368 O O . GLU A 1 159 ? 2.044 -0.640 18.527 1.00 97.44 159 GLU A O 1
ATOM 1373 N N . LEU A 1 160 ? 2.313 -1.771 16.617 1.00 97.75 160 LEU A N 1
ATOM 1374 C CA . LEU A 1 160 ? 1.079 -2.557 16.745 1.00 97.75 160 LEU A CA 1
ATOM 1375 C C . LEU A 1 160 ? 1.036 -3.383 18.045 1.00 97.75 160 LEU A C 1
ATOM 1377 O O . LEU A 1 160 ? -0.028 -3.543 18.637 1.00 97.75 160 LEU A O 1
ATOM 1381 N N . LYS A 1 161 ? 2.182 -3.907 18.501 1.00 97.12 161 LYS A N 1
ATOM 1382 C CA . LYS A 1 161 ? 2.300 -4.616 19.785 1.00 97.12 161 LYS A CA 1
ATOM 1383 C C . LYS A 1 161 ? 2.104 -3.685 20.976 1.00 97.12 161 LYS A C 1
ATOM 1385 O O . LYS A 1 161 ? 1.413 -4.066 21.915 1.00 97.12 161 LYS A O 1
ATOM 1390 N N . ARG A 1 162 ? 2.697 -2.484 20.948 1.00 97.56 162 ARG A N 1
ATOM 1391 C CA . ARG A 1 162 ? 2.522 -1.484 22.018 1.00 97.56 162 ARG A CA 1
ATOM 1392 C C . ARG A 1 162 ? 1.067 -1.054 22.167 1.00 97.56 162 ARG A C 1
ATOM 1394 O O . ARG A 1 162 ? 0.610 -0.920 23.293 1.00 97.56 162 ARG A O 1
ATOM 1401 N N . GLU A 1 163 ? 0.360 -0.907 21.052 1.00 97.94 163 GLU A N 1
ATOM 1402 C CA . GLU A 1 163 ? -1.066 -0.552 21.033 1.00 97.94 163 GLU A CA 1
ATOM 1403 C C . GLU A 1 163 ? -1.991 -1.760 21.294 1.00 97.94 163 GLU A C 1
ATOM 1405 O O . GLU A 1 163 ? -3.208 -1.624 21.305 1.00 97.94 163 GLU A O 1
ATOM 1410 N N . GLY A 1 164 ? -1.443 -2.965 21.500 1.00 97.31 164 GLY A N 1
ATOM 1411 C CA . GLY A 1 164 ? -2.227 -4.157 21.846 1.00 97.31 164 GLY A CA 1
ATOM 1412 C C . GLY A 1 164 ? -3.057 -4.754 20.702 1.00 97.31 164 GLY A C 1
ATOM 1413 O O . GLY A 1 164 ? -3.878 -5.633 20.950 1.00 97.31 164 GLY A O 1
ATOM 1414 N N . VAL A 1 165 ? -2.832 -4.329 19.453 1.00 97.44 165 VAL A N 1
ATOM 1415 C CA . VAL A 1 165 ? -3.604 -4.763 18.267 1.00 97.44 165 VAL A CA 1
ATOM 1416 C C . VAL A 1 165 ? -2.902 -5.843 17.432 1.00 97.44 165 VAL A C 1
ATOM 1418 O O . VAL A 1 165 ? -3.398 -6.267 16.383 1.00 97.44 165 VAL A O 1
ATOM 1421 N N . PHE A 1 166 ? -1.717 -6.284 17.865 1.00 97.31 166 PHE A N 1
ATOM 1422 C CA . PHE A 1 166 ? -0.940 -7.321 17.191 1.00 97.31 166 PHE A CA 1
ATOM 1423 C C . PHE A 1 166 ? -1.118 -8.694 17.839 1.00 97.31 166 PHE A C 1
ATOM 1425 O O . PHE A 1 166 ? -0.787 -8.893 19.007 1.00 97.31 166 PHE A O 1
ATOM 1432 N N . GLU A 1 167 ? -1.524 -9.678 17.046 1.00 94.94 167 GLU A N 1
ATOM 1433 C CA . GLU A 1 167 ? -1.555 -11.076 17.453 1.00 94.94 167 GLU A CA 1
ATOM 1434 C C . GLU A 1 167 ? -0.297 -11.810 16.967 1.00 94.94 167 GLU A C 1
ATOM 1436 O O . GLU A 1 167 ? -0.027 -11.901 15.765 1.00 94.94 167 GLU A O 1
ATOM 1441 N N . GLU A 1 168 ? 0.441 -12.441 17.888 1.00 89.81 168 GLU A N 1
ATOM 1442 C CA . GLU A 1 168 ? 1.616 -13.274 17.573 1.00 89.81 168 GLU A CA 1
ATOM 1443 C C . GLU A 1 168 ? 1.254 -14.651 16.982 1.00 89.81 168 GLU A C 1
ATOM 1445 O O . GLU A 1 168 ? 1.896 -15.672 17.234 1.00 89.81 168 GLU A O 1
ATOM 1450 N N . VAL A 1 169 ? 0.211 -14.695 16.158 1.00 88.88 169 VAL A N 1
ATOM 1451 C CA . VAL A 1 169 ? -0.253 -15.903 15.480 1.00 88.88 169 VAL A CA 1
ATOM 1452 C C . VAL A 1 169 ? -0.059 -15.789 13.975 1.00 88.88 169 VAL A C 1
ATOM 1454 O O . VAL A 1 169 ? 0.086 -14.711 13.396 1.00 88.88 169 VAL A O 1
ATOM 1457 N N . ARG A 1 170 ? -0.053 -16.949 13.317 1.00 86.69 170 ARG A N 1
ATOM 1458 C CA . ARG A 1 170 ? 0.034 -17.043 11.859 1.00 86.69 170 ARG A CA 1
ATOM 1459 C C . ARG A 1 170 ? -1.333 -17.368 11.293 1.00 86.69 170 ARG A C 1
ATOM 1461 O O . ARG A 1 170 ? -1.878 -18.431 11.590 1.00 86.69 170 ARG A O 1
ATOM 1468 N N . LYS A 1 171 ? -1.837 -16.512 10.409 1.00 88.88 171 LYS A N 1
ATOM 1469 C CA . LYS A 1 171 ? -3.118 -16.729 9.728 1.00 88.88 171 LYS A CA 1
ATOM 1470 C C . LYS A 1 171 ? -2.914 -16.903 8.219 1.00 88.88 171 LYS A C 1
ATOM 1472 O O . LYS A 1 171 ? -1.847 -16.625 7.661 1.00 88.88 171 LYS A O 1
ATOM 1477 N N . ARG A 1 172 ? -3.927 -17.448 7.546 1.00 85.00 172 ARG A N 1
ATOM 1478 C CA . ARG A 1 172 ? -4.070 -17.241 6.095 1.00 85.00 172 ARG A CA 1
ATOM 1479 C C . ARG A 1 172 ? -4.507 -15.794 5.880 1.00 85.00 172 ARG A C 1
ATOM 1481 O O . ARG A 1 172 ? -5.110 -15.222 6.786 1.00 85.00 172 ARG A O 1
ATOM 1488 N N . SER A 1 173 ? -4.180 -15.211 4.731 1.00 82.12 173 SER A N 1
ATOM 1489 C CA . SER A 1 173 ? -4.588 -13.831 4.461 1.00 82.12 173 SER A CA 1
ATOM 1490 C C . SER A 1 173 ? -6.114 -13.740 4.502 1.00 82.12 173 SER A C 1
ATOM 1492 O O . SER A 1 173 ? -6.792 -14.613 3.956 1.00 82.12 173 SER A O 1
ATOM 1494 N N . LYS A 1 174 ? -6.676 -12.687 5.106 1.00 78.44 174 LYS A N 1
ATOM 1495 C CA . LYS A 1 174 ? -8.118 -12.414 5.028 1.00 78.44 174 LYS A CA 1
ATOM 1496 C C . LYS A 1 174 ? -8.560 -12.303 3.568 1.00 78.44 174 LYS A C 1
ATOM 1498 O O . LYS A 1 174 ? -9.665 -12.742 3.259 1.00 78.44 174 LYS A O 1
ATOM 1503 N N . ILE A 1 175 ? -7.689 -11.844 2.656 1.00 68.75 175 ILE A N 1
ATOM 1504 C CA . ILE A 1 175 ? -7.958 -11.842 1.207 1.00 68.75 175 ILE A CA 1
ATOM 1505 C C . ILE A 1 175 ? -8.268 -13.259 0.701 1.00 68.75 175 ILE A C 1
ATOM 1507 O O . ILE A 1 175 ? -9.194 -13.414 -0.089 1.00 68.75 175 ILE A O 1
ATOM 1511 N N . ASP A 1 176 ? -7.584 -14.298 1.194 1.00 59.25 176 ASP A N 1
ATOM 1512 C CA . ASP A 1 176 ? -7.847 -15.693 0.797 1.00 59.25 176 ASP A CA 1
ATOM 1513 C C . ASP A 1 176 ? -9.264 -16.159 1.196 1.00 59.25 176 ASP A C 1
ATOM 1515 O O . ASP A 1 176 ? -9.827 -17.051 0.562 1.00 59.25 176 ASP A O 1
ATOM 1519 N N . ASN A 1 177 ? -9.860 -15.555 2.232 1.00 49.84 177 ASN A N 1
ATOM 1520 C CA . ASN A 1 177 ? -11.239 -15.821 2.650 1.00 49.84 177 ASN A CA 1
ATOM 1521 C C . ASN A 1 177 ? -12.256 -14.937 1.911 1.00 49.84 177 ASN A C 1
ATOM 1523 O O . ASN A 1 177 ? -13.335 -15.428 1.581 1.00 49.84 177 ASN A O 1
ATOM 1527 N N . TYR A 1 178 ? -11.915 -13.679 1.592 1.00 46.91 178 TYR A N 1
ATOM 1528 C CA . TYR A 1 178 ? -12.716 -12.832 0.690 1.00 46.91 178 TYR A CA 1
ATOM 1529 C C . TYR A 1 178 ? -12.916 -13.504 -0.680 1.00 46.91 178 TYR A C 1
ATOM 1531 O O . TYR A 1 178 ? -13.989 -13.401 -1.260 1.00 46.91 178 TYR A O 1
ATOM 1539 N N . VAL A 1 179 ? -11.923 -14.269 -1.151 1.00 40.44 179 VAL A N 1
ATOM 1540 C CA . VAL A 1 179 ? -11.976 -15.062 -2.397 1.00 40.44 179 VAL A CA 1
ATOM 1541 C C . VAL A 1 179 ? -13.055 -16.158 -2.375 1.00 40.44 179 VAL A C 1
ATOM 1543 O O . VAL A 1 179 ? -13.527 -16.563 -3.434 1.00 40.44 179 VAL A O 1
ATOM 1546 N N . ASN A 1 180 ? -13.471 -16.637 -1.197 1.00 31.09 180 ASN A N 1
ATOM 1547 C CA . ASN A 1 180 ? -14.397 -17.770 -1.064 1.00 31.09 180 ASN A CA 1
ATOM 1548 C C . ASN A 1 180 ? -15.811 -17.386 -0.606 1.00 31.09 180 ASN A C 1
ATOM 1550 O O . ASN A 1 180 ? -16.673 -18.264 -0.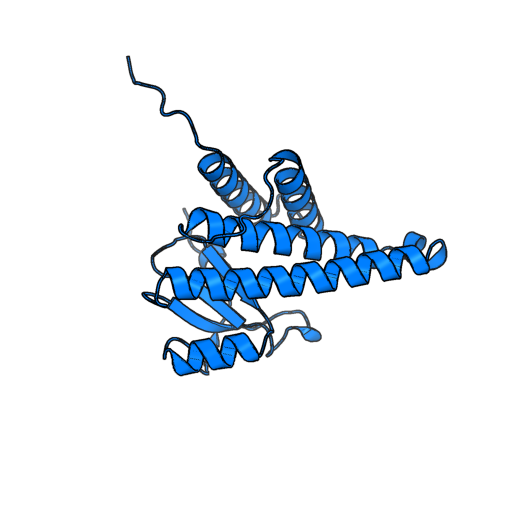508 1.00 31.09 180 ASN A O 1
ATOM 1554 N N . LYS A 1 181 ? -16.089 -16.106 -0.329 1.00 31.62 181 LYS A N 1
ATOM 1555 C CA . LYS A 1 181 ? -17.469 -15.665 -0.107 1.00 31.62 181 LYS A CA 1
ATOM 1556 C C . LYS A 1 181 ? -18.156 -15.547 -1.470 1.00 31.62 181 LYS A C 1
ATOM 1558 O O . LYS A 1 181 ? -17.844 -14.656 -2.253 1.00 31.62 181 LYS A O 1
ATOM 1563 N N . LYS A 1 182 ? -19.060 -16.488 -1.767 1.00 29.23 182 LYS A N 1
ATOM 1564 C CA . LYS A 1 182 ? -20.009 -16.349 -2.879 1.00 29.23 182 LYS A CA 1
ATOM 1565 C C . LYS A 1 182 ? -20.817 -15.067 -2.651 1.00 29.23 182 LYS A C 1
ATOM 1567 O O . LYS A 1 182 ? -21.381 -14.912 -1.569 1.00 29.23 182 LYS A O 1
ATOM 1572 N N . TYR A 1 183 ? -20.828 -14.187 -3.649 1.00 34.03 183 TYR A N 1
ATOM 1573 C CA . TYR A 1 183 ? -21.888 -13.193 -3.813 1.00 34.03 183 TYR A CA 1
ATOM 1574 C C . TYR A 1 183 ? -23.163 -13.899 -4.273 1.00 34.03 183 TYR A C 1
ATOM 1576 O O . TYR A 1 183 ? -23.031 -14.830 -5.106 1.00 34.03 183 TYR A O 1
#